Protein AF-A0A3N1XD68-F1 (afdb_monomer_lite)

Secondary structure (DSSP, 8-state):
-----------------EEEEEPPPSSTT----EEEE----STT--TTSEEEESSTT-PEEHHHHGGGS-----EEETTEEE-EEEEEEEEEEETTEEEEEEEEEEEPSS-SS-EEEEEEEESSSSS--EEEEEEEE-TT----SS-EEEEEEEEEEETT--PEEEEEEEEEEPGGG-EEEEEEEETTEEEEEEEEE-TTSEEEEEEEEEETTEEEEEEEEEEEES-GGG-EEEEEEEEEEES-EEEEEEEEE-

pLDDT: mean 83.76, std 18.54, range [28.84, 98.75]

Sequence (254 aa):
MKKTLMFAALLAAGFAQAQTVVSDTTDPSNNIVYVGASDVNAGPHTSGKPGVGVVAGEIINLGGILAYTNTNNPTSYGGYSFAKYQLNGYSHVEDGGTISTNFNWFKVPAITQEVYFGIATEGAGTSSAHAGFAVGDQTGFVVPSTATTYATAGLLALDGSATITTLQGDLTLAAGYGSLTGTLSGSGYALGISAASSSTGTFSGSSSLSGNGASGTGNSSGHFYSSGTTSAIAGVANGTSGTSYVAGFGGVAK

Structure (mmCIF, N/CA/C/O backbone):
data_AF-A0A3N1XD68-F1
#
_entry.id   AF-A0A3N1XD68-F1
#
loop_
_atom_site.group_PDB
_atom_site.id
_atom_site.type_symbol
_atom_site.label_atom_id
_atom_site.label_alt_id
_atom_site.label_comp_id
_atom_site.label_asym_id
_atom_site.label_entity_id
_atom_site.label_seq_id
_atom_site.pdbx_PDB_ins_code
_atom_site.Cartn_x
_atom_site.Cartn_y
_atom_site.Cartn_z
_atom_site.occupancy
_atom_site.B_iso_or_equiv
_atom_site.auth_seq_id
_atom_site.auth_comp_id
_atom_site.auth_asym_id
_atom_site.auth_atom_id
_atom_site.pdbx_PDB_model_num
ATOM 1 N N . MET A 1 1 ? -35.185 -15.153 36.475 1.00 37.66 1 MET A N 1
ATOM 2 C CA . MET A 1 1 ? -33.791 -15.650 36.540 1.00 37.66 1 MET A CA 1
ATOM 3 C C . MET A 1 1 ? -33.127 -15.346 35.204 1.00 37.66 1 MET A C 1
ATOM 5 O O . MET A 1 1 ? -33.669 -15.729 34.174 1.00 37.66 1 MET A O 1
ATOM 9 N N . LYS A 1 2 ? -32.053 -14.547 35.217 1.00 31.80 2 LYS A N 1
ATOM 10 C CA . LYS A 1 2 ? -31.346 -14.046 34.027 1.00 31.80 2 LYS A CA 1
ATOM 11 C C . LYS A 1 2 ? -30.637 -15.217 33.334 1.00 31.80 2 LYS A C 1
ATOM 13 O O . LYS A 1 2 ? -29.850 -15.899 33.981 1.00 31.80 2 LYS A O 1
ATOM 18 N N . LYS A 1 3 ? -30.937 -15.475 32.058 1.00 30.34 3 LYS A N 1
ATOM 19 C CA . LYS A 1 3 ? -30.226 -16.477 31.253 1.00 30.34 3 LYS A CA 1
ATOM 20 C C . LYS A 1 3 ? -29.021 -15.801 30.605 1.00 30.34 3 LYS A C 1
ATOM 22 O O . LYS A 1 3 ? -29.177 -14.995 29.695 1.00 30.34 3 LYS A O 1
ATOM 27 N N . THR A 1 4 ? -27.840 -16.099 31.129 1.00 33.22 4 THR A N 1
ATOM 28 C CA . THR A 1 4 ? -26.549 -15.729 30.549 1.00 33.22 4 THR A CA 1
ATOM 29 C C . THR A 1 4 ? -26.384 -16.471 29.222 1.00 33.22 4 THR A C 1
ATOM 31 O O . THR A 1 4 ? -26.324 -17.698 29.207 1.00 33.22 4 THR A O 1
ATOM 34 N N . LEU A 1 5 ? -26.350 -15.739 28.109 1.00 33.31 5 LEU A N 1
ATOM 35 C CA . LEU A 1 5 ? -25.962 -16.266 26.801 1.00 33.31 5 LEU A CA 1
ATOM 36 C C . LEU A 1 5 ? -24.430 -16.331 26.760 1.00 33.31 5 LEU A C 1
ATOM 38 O O . LEU A 1 5 ? -23.768 -15.298 26.698 1.00 33.31 5 LEU A O 1
ATOM 42 N N . MET A 1 6 ? -23.866 -17.537 26.839 1.00 33.28 6 MET A N 1
ATOM 43 C CA . MET A 1 6 ? -22.461 -17.773 26.502 1.00 33.28 6 MET A CA 1
ATOM 44 C C . MET A 1 6 ? -22.317 -17.716 24.979 1.00 33.28 6 MET A C 1
ATOM 46 O O . MET A 1 6 ? -22.845 -18.571 24.272 1.00 33.28 6 MET A O 1
ATOM 50 N N . PHE A 1 7 ? -21.613 -16.702 24.476 1.00 32.47 7 PHE A N 1
ATOM 51 C CA . PHE A 1 7 ? -21.115 -16.689 23.104 1.00 32.47 7 PHE A CA 1
ATOM 52 C C . PHE A 1 7 ? -19.977 -17.710 22.994 1.00 32.47 7 PHE A C 1
ATOM 54 O O . PHE A 1 7 ? -18.934 -17.556 23.627 1.00 32.47 7 PHE A O 1
ATOM 61 N N . ALA A 1 8 ? -20.185 -18.763 22.205 1.00 30.12 8 ALA A N 1
ATOM 62 C CA . ALA A 1 8 ? -19.120 -19.666 21.795 1.00 30.12 8 ALA A CA 1
ATOM 63 C C . ALA A 1 8 ? -18.293 -18.973 20.702 1.00 30.12 8 ALA A C 1
ATOM 65 O O . ALA A 1 8 ? -18.791 -18.721 19.605 1.00 30.12 8 ALA A O 1
ATOM 66 N N . ALA A 1 9 ? -17.040 -18.638 21.011 1.00 37.94 9 ALA A N 1
ATOM 67 C CA . ALA A 1 9 ? -16.070 -18.208 20.015 1.00 37.94 9 ALA A CA 1
ATOM 68 C C . ALA A 1 9 ? -15.684 -19.422 19.159 1.00 37.94 9 ALA A C 1
ATOM 70 O O . ALA A 1 9 ? -15.035 -20.353 19.637 1.00 37.94 9 ALA A O 1
ATOM 71 N N . LEU A 1 10 ? -16.112 -19.426 17.899 1.00 31.75 10 LEU A N 1
ATOM 72 C CA . LEU A 1 10 ? -15.671 -20.407 16.917 1.00 31.75 10 LEU A CA 1
ATOM 73 C C . LEU A 1 10 ? -14.256 -20.012 16.463 1.00 31.75 10 LEU A C 1
ATOM 75 O O . LEU A 1 10 ? -14.093 -19.174 15.580 1.00 31.75 10 LEU A O 1
ATOM 79 N N . LEU A 1 11 ? -13.228 -20.579 17.104 1.00 35.41 11 LEU A N 1
ATOM 80 C CA . LEU A 1 11 ? -11.853 -20.520 16.606 1.00 35.41 11 LEU A CA 1
ATOM 81 C C . LEU A 1 11 ? -11.771 -21.361 15.325 1.00 35.41 11 LEU A C 1
ATOM 83 O O . LEU A 1 11 ? -11.617 -22.581 15.373 1.00 35.41 11 LEU A O 1
ATOM 87 N N . ALA A 1 12 ? -11.868 -20.709 14.170 1.00 32.47 12 ALA A N 1
ATOM 88 C CA . ALA A 1 12 ? -11.409 -21.290 12.920 1.00 32.47 12 ALA A CA 1
ATOM 89 C C . ALA A 1 12 ? -9.875 -21.204 12.896 1.00 32.47 12 ALA A C 1
ATOM 91 O O . ALA A 1 12 ? -9.302 -20.171 12.558 1.00 32.47 12 ALA A O 1
ATOM 92 N N . ALA A 1 13 ? -9.202 -22.286 13.291 1.00 33.69 13 ALA A N 1
ATOM 93 C CA . ALA A 1 13 ? -7.782 -22.478 13.016 1.00 33.69 13 ALA A CA 1
ATOM 94 C C . ALA A 1 13 ? -7.615 -22.789 11.518 1.00 33.69 13 ALA A C 1
ATOM 96 O O . ALA A 1 13 ? -7.547 -23.946 11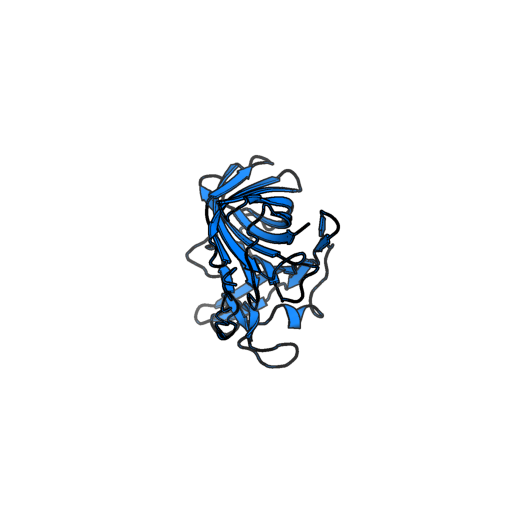.110 1.00 33.69 13 ALA A O 1
ATOM 97 N N . GLY A 1 14 ? -7.642 -21.745 10.689 1.00 30.62 14 GLY A N 1
ATOM 98 C CA . GLY A 1 14 ? -7.215 -21.813 9.295 1.00 30.62 14 GLY A CA 1
ATOM 99 C C . GLY A 1 14 ? -5.697 -21.675 9.217 1.00 30.62 14 GLY A C 1
ATOM 100 O O . GLY A 1 14 ? -5.106 -20.889 9.955 1.00 30.62 14 GLY A O 1
ATOM 101 N N . PHE A 1 15 ? -5.055 -22.448 8.346 1.00 28.84 15 PHE A N 1
ATOM 102 C CA . PHE A 1 15 ? -3.638 -22.273 8.037 1.00 28.84 15 PHE A CA 1
ATOM 103 C C . PHE A 1 15 ? -3.400 -20.848 7.513 1.00 28.84 15 PHE A C 1
ATOM 105 O O . PHE A 1 15 ? -4.099 -20.398 6.605 1.00 28.84 15 PHE A O 1
ATOM 112 N N . ALA A 1 16 ? -2.437 -20.141 8.107 1.00 37.19 16 ALA A N 1
ATOM 113 C CA . ALA A 1 16 ? -2.050 -18.792 7.717 1.00 37.19 16 ALA A CA 1
ATOM 114 C C . ALA A 1 16 ? -1.510 -18.802 6.280 1.00 37.19 16 ALA A C 1
ATOM 116 O O . ALA A 1 16 ? -0.444 -19.354 6.017 1.00 37.19 16 ALA A O 1
ATOM 117 N N . GLN A 1 17 ? -2.251 -18.211 5.346 1.00 38.12 17 GLN A N 1
ATOM 118 C CA . GLN A 1 17 ? -1.740 -17.887 4.018 1.00 38.12 17 GLN A CA 1
ATOM 119 C C . GLN A 1 17 ? -1.490 -16.383 3.964 1.00 38.12 17 GLN A C 1
ATOM 121 O O . GLN A 1 17 ? -2.336 -15.603 4.406 1.00 38.12 17 GLN A O 1
ATOM 126 N N . ALA A 1 18 ? -0.325 -15.979 3.448 1.00 40.44 18 ALA A N 1
ATOM 127 C CA . ALA A 1 18 ? -0.066 -14.582 3.131 1.00 40.44 18 ALA A CA 1
ATOM 128 C C . ALA A 1 18 ? -1.143 -14.125 2.146 1.00 40.44 18 ALA A C 1
ATOM 130 O O . ALA A 1 18 ? -1.290 -14.700 1.069 1.00 40.44 18 ALA A O 1
ATOM 131 N N . GLN A 1 19 ? -1.926 -13.132 2.544 1.00 51.97 19 GLN A N 1
ATOM 132 C CA . GLN A 1 19 ? -2.970 -12.594 1.689 1.00 51.97 19 GLN A CA 1
ATOM 133 C C . GLN A 1 19 ? -2.358 -11.517 0.811 1.00 51.97 19 GLN A C 1
ATOM 135 O O . GLN A 1 19 ? -1.563 -10.687 1.264 1.00 51.97 19 GLN A O 1
ATOM 140 N N . THR A 1 20 ? -2.699 -11.584 -0.467 1.00 53.69 20 THR A N 1
ATOM 141 C CA . THR A 1 20 ? -2.028 -10.844 -1.526 1.00 53.69 20 THR A CA 1
ATOM 142 C C . THR A 1 20 ? -3.012 -9.917 -2.189 1.00 53.69 20 THR A C 1
ATOM 144 O O . THR A 1 20 ? -4.104 -10.333 -2.576 1.00 53.69 20 THR A O 1
ATOM 147 N N . VAL A 1 21 ? -2.599 -8.673 -2.376 1.00 56.22 21 VAL A N 1
ATOM 148 C CA . VAL A 1 21 ? -3.262 -7.767 -3.301 1.00 56.22 21 VAL A CA 1
ATOM 149 C C . VAL A 1 21 ? -2.197 -7.211 -4.215 1.00 56.22 21 VAL A C 1
ATOM 151 O O . VAL A 1 21 ? -1.272 -6.535 -3.772 1.00 56.22 21 VAL A O 1
ATOM 154 N N . VAL A 1 22 ? -2.327 -7.522 -5.494 1.00 58.34 22 VAL A N 1
ATOM 155 C CA . VAL A 1 22 ? -1.506 -6.951 -6.557 1.00 58.34 22 VAL A CA 1
ATOM 156 C C . VAL A 1 22 ? -2.438 -6.062 -7.359 1.00 58.34 22 VAL A C 1
ATOM 158 O O . VAL A 1 22 ? -3.559 -6.473 -7.664 1.00 58.34 22 VAL A O 1
ATOM 161 N N . SER A 1 23 ? -2.034 -4.826 -7.643 1.00 53.72 23 SER A N 1
ATOM 162 C CA . SER A 1 23 ? -2.745 -4.071 -8.670 1.00 53.72 23 SER A CA 1
ATOM 163 C C . SER A 1 23 ? -2.453 -4.723 -10.012 1.00 53.72 23 SER A C 1
ATOM 165 O O . SER A 1 23 ? -1.322 -5.153 -10.229 1.00 53.72 23 SER A O 1
ATOM 167 N N . ASP A 1 24 ? -3.414 -4.705 -10.933 1.00 45.81 24 ASP A N 1
ATOM 168 C CA . ASP A 1 24 ? -3.087 -4.928 -12.342 1.00 45.81 24 ASP A CA 1
ATOM 169 C C . ASP A 1 24 ? -1.923 -4.008 -12.746 1.00 45.81 24 ASP A C 1
ATOM 171 O O . ASP A 1 24 ? -1.835 -2.858 -12.295 1.00 45.81 24 ASP A O 1
ATOM 175 N N . THR A 1 25 ? -0.999 -4.544 -13.532 1.00 45.03 25 THR A N 1
ATOM 176 C CA . THR A 1 25 ? 0.143 -3.812 -14.082 1.00 45.03 25 THR A CA 1
ATOM 177 C C . THR A 1 25 ? -0.361 -2.694 -15.000 1.00 45.03 25 THR A C 1
ATOM 179 O O . THR A 1 25 ? -1.419 -2.818 -15.620 1.00 45.03 25 THR A O 1
ATOM 182 N N . THR A 1 26 ? 0.380 -1.585 -15.128 1.00 45.75 26 THR A N 1
ATOM 183 C CA . THR A 1 26 ? 0.045 -0.561 -16.145 1.00 45.75 26 THR A CA 1
ATOM 184 C C . THR A 1 26 ? 0.179 -1.093 -17.579 1.00 45.75 26 THR A C 1
ATOM 186 O O . THR A 1 26 ? -0.381 -0.504 -18.501 1.00 45.75 26 THR A O 1
ATOM 189 N N . ASP A 1 27 ? 0.858 -2.233 -17.751 1.00 45.50 27 ASP A N 1
ATOM 190 C CA . ASP A 1 27 ? 0.905 -3.038 -18.970 1.00 45.50 27 ASP A CA 1
ATOM 191 C C . ASP A 1 27 ? 0.432 -4.482 -18.679 1.00 45.50 27 ASP A C 1
ATOM 193 O O . ASP A 1 27 ? 1.198 -5.274 -18.118 1.00 45.50 27 ASP A O 1
ATOM 197 N N . PRO A 1 28 ? -0.800 -4.871 -19.062 1.00 45.97 28 PRO A N 1
ATOM 198 C CA . PRO A 1 28 ? -1.362 -6.194 -18.771 1.00 45.97 28 PRO A CA 1
ATOM 199 C C . PRO A 1 28 ? -0.655 -7.340 -19.512 1.00 45.97 28 PRO A C 1
ATOM 201 O O . PRO A 1 28 ? -0.970 -8.506 -19.276 1.00 45.97 28 PRO A O 1
ATOM 204 N N . SER A 1 29 ? 0.277 -7.036 -20.424 1.00 44.88 29 SER A N 1
ATOM 205 C CA . SER A 1 29 ? 1.070 -8.038 -21.138 1.00 44.88 29 SER A CA 1
ATOM 206 C C . SER A 1 29 ? 2.332 -8.480 -20.389 1.00 44.88 29 SER A C 1
ATOM 208 O O . SER A 1 29 ? 2.947 -9.466 -20.795 1.00 44.88 29 SER A O 1
ATOM 210 N N . ASN A 1 30 ? 2.695 -7.809 -19.288 1.00 59.47 30 ASN A N 1
ATOM 211 C CA . ASN A 1 30 ? 3.943 -8.067 -18.576 1.00 59.47 30 ASN A CA 1
ATOM 212 C C . ASN A 1 30 ? 3.731 -8.088 -17.054 1.00 59.47 30 ASN A C 1
ATOM 214 O O . ASN A 1 30 ? 3.573 -7.043 -16.420 1.00 59.47 30 ASN A O 1
ATOM 218 N N . ASN A 1 31 ? 3.726 -9.280 -16.447 1.00 74.12 31 ASN A N 1
ATOM 219 C CA . ASN A 1 31 ? 3.628 -9.400 -14.995 1.00 74.12 31 ASN A CA 1
ATOM 220 C C . ASN A 1 31 ? 5.000 -9.183 -14.345 1.00 74.12 31 ASN A C 1
ATOM 222 O O . ASN A 1 31 ? 5.788 -10.113 -14.207 1.00 74.12 31 ASN A O 1
ATOM 226 N N . ILE A 1 32 ? 5.278 -7.949 -13.931 1.00 81.69 32 ILE A N 1
ATOM 227 C CA . ILE A 1 32 ? 6.579 -7.561 -13.359 1.00 81.69 32 ILE A CA 1
ATOM 228 C C . ILE A 1 32 ? 6.700 -7.847 -11.855 1.00 81.69 32 ILE A C 1
ATOM 230 O O . ILE A 1 32 ? 7.730 -7.559 -11.247 1.00 81.69 32 ILE A O 1
ATOM 234 N N . VAL A 1 33 ? 5.646 -8.362 -11.216 1.00 86.44 33 VAL A N 1
ATOM 235 C CA . VAL A 1 33 ? 5.683 -8.706 -9.794 1.00 86.44 33 VAL A CA 1
ATOM 236 C C . VAL A 1 33 ? 4.760 -9.867 -9.453 1.00 86.44 33 VAL A C 1
ATOM 238 O O . VAL A 1 33 ? 3.576 -9.892 -9.770 1.00 86.44 33 VAL A O 1
ATOM 241 N N . TYR A 1 34 ? 5.304 -10.806 -8.697 1.00 87.00 34 TYR A N 1
ATOM 242 C CA . TYR A 1 34 ? 4.564 -11.834 -7.987 1.00 87.00 34 TYR A CA 1
ATOM 243 C C . TYR A 1 34 ? 4.598 -11.501 -6.506 1.00 87.00 34 TYR A C 1
ATOM 245 O O . TYR A 1 34 ? 5.618 -11.067 -5.978 1.00 87.00 34 TYR A O 1
ATOM 253 N N . VAL A 1 35 ? 3.471 -11.674 -5.831 1.00 87.69 35 VAL A N 1
ATOM 254 C CA . VAL A 1 35 ? 3.293 -11.294 -4.430 1.00 87.69 35 VAL A CA 1
ATOM 255 C C . VAL A 1 35 ? 2.648 -12.467 -3.726 1.00 87.69 35 VAL A C 1
ATOM 257 O O . VAL A 1 35 ? 1.726 -13.068 -4.272 1.00 87.69 35 VAL A O 1
ATOM 260 N N . GLY A 1 36 ? 3.133 -12.820 -2.540 1.00 87.12 36 GLY A N 1
ATOM 261 C CA . GLY A 1 36 ? 2.712 -14.068 -1.916 1.00 87.12 36 GLY A CA 1
ATOM 262 C C . GLY A 1 36 ? 3.468 -14.430 -0.662 1.00 87.12 36 GLY A C 1
ATOM 263 O O . GLY A 1 36 ? 4.233 -13.641 -0.107 1.00 87.12 36 GLY A O 1
ATOM 264 N N . ALA A 1 37 ? 3.222 -15.654 -0.213 1.00 86.81 37 ALA A N 1
ATOM 265 C CA . ALA A 1 37 ? 4.084 -16.306 0.750 1.00 86.81 37 ALA A CA 1
ATOM 266 C C . ALA A 1 37 ? 5.403 -16.676 0.063 1.00 86.81 37 ALA A C 1
ATOM 268 O O . ALA A 1 37 ? 5.410 -17.105 -1.083 1.00 86.81 37 ALA A O 1
ATOM 269 N N . SER A 1 38 ? 6.512 -16.508 0.773 1.00 87.94 38 SER A N 1
ATOM 270 C CA . SER A 1 38 ? 7.831 -16.913 0.307 1.00 87.94 38 SER A CA 1
ATOM 271 C C . SER A 1 38 ? 7.911 -18.428 0.179 1.00 87.94 38 SER A C 1
ATOM 273 O O . SER A 1 38 ? 7.589 -19.155 1.124 1.00 87.94 38 SER A O 1
ATOM 275 N N . ASP A 1 39 ? 8.428 -18.892 -0.950 1.00 84.12 39 ASP A N 1
ATOM 276 C CA . ASP A 1 39 ? 8.715 -20.307 -1.203 1.00 84.12 39 ASP A CA 1
ATOM 277 C C . ASP A 1 39 ? 10.162 -20.659 -0.817 1.00 84.12 39 ASP A C 1
ATOM 279 O O . ASP A 1 39 ? 10.524 -21.822 -0.638 1.00 84.12 39 ASP A O 1
ATOM 283 N N . VAL A 1 40 ? 10.997 -19.638 -0.600 1.00 83.56 40 VAL A N 1
ATOM 284 C CA . VAL A 1 40 ? 12.404 -19.795 -0.227 1.00 83.56 40 VAL A CA 1
ATOM 285 C C . VAL A 1 40 ? 12.547 -19.994 1.284 1.00 83.56 40 VAL A C 1
ATOM 287 O O . VAL A 1 40 ? 12.138 -19.145 2.079 1.00 83.56 40 VAL A O 1
ATOM 290 N N . ASN A 1 41 ? 13.183 -21.099 1.685 1.00 86.44 41 ASN A N 1
ATOM 291 C CA . ASN A 1 41 ? 13.545 -21.405 3.075 1.00 86.44 41 ASN A CA 1
ATOM 292 C C . ASN A 1 41 ? 15.067 -21.560 3.244 1.00 86.44 41 ASN A C 1
ATOM 294 O O . ASN A 1 41 ? 15.558 -22.610 3.661 1.00 86.44 41 ASN A O 1
ATOM 298 N N . ALA A 1 42 ? 15.823 -20.541 2.838 1.00 83.00 42 ALA A N 1
ATOM 299 C CA . ALA A 1 42 ? 17.281 -20.565 2.845 1.00 83.00 42 ALA A CA 1
ATOM 300 C C . ALA A 1 42 ? 17.878 -19.170 3.070 1.00 83.00 42 ALA A C 1
ATOM 302 O O . ALA A 1 42 ? 17.300 -18.156 2.678 1.00 83.00 42 ALA A O 1
ATOM 303 N N . GLY A 1 43 ? 19.076 -19.126 3.661 1.00 85.62 43 GLY A N 1
ATOM 304 C CA . GLY A 1 43 ? 19.790 -17.877 3.924 1.00 85.62 43 GLY A CA 1
ATOM 305 C C . GLY A 1 43 ? 18.978 -16.942 4.830 1.00 85.62 43 GLY A C 1
ATOM 306 O O . GLY A 1 43 ? 18.510 -17.391 5.877 1.00 85.62 43 GLY A O 1
ATOM 307 N N . PRO A 1 44 ? 18.796 -15.660 4.464 1.00 87.69 44 PRO A N 1
ATOM 308 C CA . PRO A 1 44 ? 17.982 -14.740 5.251 1.00 87.69 44 PRO A CA 1
ATOM 309 C C . PRO A 1 44 ? 16.470 -14.978 5.086 1.00 87.69 44 PRO A C 1
ATOM 311 O O . PRO A 1 44 ? 15.674 -14.284 5.721 1.00 87.69 44 PRO A O 1
ATOM 314 N N . HIS A 1 45 ? 16.061 -15.921 4.229 1.00 87.88 45 HIS A N 1
ATOM 315 C CA . HIS A 1 45 ? 14.663 -16.133 3.890 1.00 87.88 45 HIS A CA 1
ATOM 316 C C . HIS A 1 45 ? 13.972 -17.177 4.756 1.00 87.88 45 HIS A C 1
ATOM 318 O O . HIS A 1 45 ? 14.579 -18.122 5.255 1.00 87.88 45 HIS A O 1
ATOM 324 N N . THR A 1 46 ? 12.664 -17.006 4.919 1.00 89.56 46 THR A N 1
ATOM 325 C CA . THR A 1 46 ? 11.808 -17.933 5.661 1.00 89.56 46 THR A CA 1
ATOM 326 C C . THR A 1 46 ? 10.548 -18.199 4.857 1.00 89.56 46 THR A C 1
ATOM 328 O O . THR A 1 46 ? 9.821 -17.261 4.517 1.00 89.56 46 THR A O 1
ATOM 331 N N . SER A 1 47 ? 10.277 -19.474 4.578 1.00 89.12 47 SER A N 1
ATOM 332 C CA . SER A 1 47 ? 9.086 -19.863 3.824 1.00 89.12 47 SER A CA 1
ATOM 333 C C . SER A 1 47 ? 7.802 -19.548 4.600 1.00 89.12 47 SER A C 1
ATOM 335 O O . SER A 1 47 ? 7.786 -19.532 5.833 1.00 89.12 47 SER A O 1
ATOM 337 N N . GLY A 1 48 ? 6.727 -19.234 3.876 1.00 86.38 48 GLY A N 1
ATOM 338 C CA . GLY A 1 48 ? 5.433 -18.855 4.447 1.00 86.38 48 GLY A CA 1
ATOM 339 C C . GLY A 1 48 ? 5.318 -17.374 4.825 1.00 86.38 48 GLY A C 1
ATOM 340 O O . GLY A 1 48 ? 4.225 -16.906 5.135 1.00 86.38 48 GLY A O 1
ATOM 341 N N . LYS A 1 49 ? 6.420 -16.613 4.794 1.00 90.31 49 LYS A N 1
ATOM 342 C CA . LYS A 1 49 ? 6.420 -15.184 5.136 1.00 90.31 49 LYS A CA 1
ATOM 343 C C . LYS A 1 49 ? 6.041 -14.292 3.946 1.00 90.31 49 LYS A C 1
ATOM 345 O O . LYS A 1 49 ? 6.363 -14.653 2.820 1.00 90.31 49 LYS A O 1
ATOM 350 N N . PRO A 1 50 ? 5.422 -13.119 4.173 1.00 91.25 50 PRO A N 1
ATOM 351 C CA . PRO A 1 50 ? 5.085 -12.162 3.116 1.00 91.25 50 PRO A CA 1
ATOM 352 C C . PRO A 1 50 ? 6.287 -11.779 2.243 1.00 91.25 50 PRO A C 1
ATOM 354 O O . PRO A 1 50 ? 7.345 -11.402 2.762 1.00 91.25 50 PRO A O 1
ATOM 357 N N . GLY A 1 51 ? 6.118 -11.847 0.926 1.00 91.81 51 GLY A N 1
ATOM 358 C CA . GLY A 1 51 ? 7.202 -11.698 -0.034 1.00 91.81 51 GLY A CA 1
ATOM 359 C C . GLY A 1 51 ? 6.788 -11.184 -1.408 1.00 91.81 51 GLY A C 1
ATOM 360 O O . GLY A 1 51 ? 5.601 -11.022 -1.702 1.00 91.81 51 GLY A O 1
ATOM 361 N N . VAL A 1 52 ? 7.809 -10.937 -2.230 1.00 90.50 52 VAL A N 1
ATOM 362 C CA . VAL A 1 52 ? 7.697 -10.551 -3.644 1.00 90.50 52 VAL A CA 1
ATOM 363 C C . VAL A 1 52 ? 8.661 -11.370 -4.506 1.00 90.50 52 VAL A C 1
ATOM 365 O O . VAL A 1 52 ? 9.654 -11.885 -4.001 1.00 90.50 52 VAL A O 1
ATOM 368 N N . GLY A 1 53 ? 8.389 -11.472 -5.800 1.00 88.19 53 GLY A N 1
ATOM 369 C CA . GLY A 1 53 ? 9.255 -12.100 -6.795 1.00 88.19 53 GLY A CA 1
ATOM 370 C C . GLY A 1 53 ? 8.979 -11.542 -8.190 1.00 88.19 53 GLY A C 1
ATOM 371 O O . GLY A 1 53 ? 8.078 -10.724 -8.361 1.00 88.19 53 GLY A O 1
ATOM 372 N N . VAL A 1 54 ? 9.749 -11.982 -9.184 1.00 84.50 54 VAL A N 1
ATOM 373 C CA . VAL A 1 54 ? 9.513 -11.674 -10.615 1.00 84.50 54 VAL A CA 1
ATOM 374 C C . VAL A 1 54 ? 9.103 -12.909 -11.415 1.00 84.50 54 VAL A C 1
ATOM 376 O O . VAL A 1 54 ? 8.804 -12.786 -12.592 1.00 84.50 54 VAL A O 1
ATOM 379 N N . VAL A 1 55 ? 9.027 -14.070 -10.755 1.00 80.12 55 VAL A N 1
ATOM 380 C CA . VAL A 1 55 ? 8.539 -15.342 -11.299 1.00 80.12 55 VAL A CA 1
ATOM 381 C C . VAL A 1 55 ? 7.628 -16.003 -10.263 1.00 80.12 55 VAL A C 1
ATOM 383 O O . VAL A 1 55 ? 7.864 -15.901 -9.052 1.00 80.12 55 VAL A O 1
ATOM 386 N N . ALA A 1 56 ? 6.576 -16.685 -10.718 1.00 76.44 56 ALA A N 1
ATOM 387 C CA . ALA A 1 56 ? 5.721 -17.481 -9.842 1.00 76.44 56 ALA A CA 1
ATOM 388 C C . ALA A 1 56 ? 6.519 -18.626 -9.191 1.00 76.44 56 ALA A C 1
ATOM 390 O O . ALA A 1 56 ? 7.243 -19.345 -9.871 1.00 76.44 56 ALA A O 1
ATOM 391 N N . GLY A 1 57 ? 6.356 -18.832 -7.881 1.00 75.19 57 GLY A N 1
ATOM 392 C CA . GLY A 1 57 ? 7.062 -19.890 -7.144 1.00 75.19 57 GLY A CA 1
ATOM 393 C C . GLY A 1 57 ? 8.489 -19.531 -6.707 1.00 75.19 57 GLY A C 1
ATOM 394 O O . GLY A 1 57 ? 9.138 -20.325 -6.030 1.00 75.19 57 GLY A O 1
ATOM 395 N N . GLU A 1 58 ? 8.974 -18.335 -7.055 1.00 83.12 58 GLU A N 1
ATOM 396 C CA . GLU A 1 58 ? 10.267 -17.799 -6.614 1.00 83.12 58 GLU A CA 1
ATOM 397 C C . GLU A 1 58 ? 10.085 -16.498 -5.826 1.00 83.12 58 GLU A C 1
ATOM 399 O O . GLU A 1 58 ? 10.686 -15.456 -6.091 1.00 83.12 58 GLU A O 1
ATOM 404 N N . ILE A 1 59 ? 9.196 -16.554 -4.839 1.00 87.62 59 ILE A N 1
ATOM 405 C CA . ILE A 1 59 ? 8.888 -15.413 -3.984 1.00 87.62 59 ILE A CA 1
ATOM 406 C C . ILE A 1 59 ? 9.882 -15.377 -2.820 1.00 87.62 59 ILE A C 1
ATOM 408 O O . ILE A 1 59 ? 9.998 -16.339 -2.058 1.00 87.62 59 ILE A O 1
ATOM 412 N N . ILE A 1 60 ? 10.566 -14.243 -2.653 1.00 88.88 60 ILE A N 1
ATOM 413 C CA . ILE A 1 60 ? 11.456 -13.962 -1.523 1.00 88.88 60 ILE A CA 1
ATOM 414 C C . ILE A 1 60 ? 10.724 -13.153 -0.449 1.00 88.88 60 ILE A C 1
ATOM 416 O O . ILE A 1 60 ? 10.064 -12.155 -0.743 1.00 88.88 60 ILE A O 1
ATOM 420 N N . ASN A 1 61 ? 10.842 -13.536 0.827 1.00 91.62 61 ASN A N 1
ATOM 421 C CA . ASN A 1 61 ? 10.215 -12.759 1.900 1.00 91.62 61 ASN A CA 1
ATOM 422 C C . ASN A 1 61 ? 10.896 -11.394 2.098 1.00 91.62 61 ASN A C 1
ATOM 424 O O . ASN A 1 61 ? 12.116 -11.291 2.251 1.00 91.62 61 ASN A O 1
ATOM 428 N N . LEU A 1 62 ? 10.078 -10.345 2.203 1.00 91.88 62 LEU A N 1
ATOM 429 C CA . LEU A 1 62 ? 10.540 -8.963 2.362 1.00 91.88 62 LEU A CA 1
ATOM 430 C C . LEU A 1 62 ? 11.249 -8.740 3.706 1.00 91.88 62 LEU A C 1
ATOM 432 O O . LEU A 1 62 ? 12.204 -7.972 3.783 1.00 91.88 62 LEU A O 1
ATOM 436 N N . GLY A 1 63 ? 10.809 -9.432 4.763 1.00 89.94 63 GLY A N 1
ATOM 437 C CA . GLY A 1 63 ? 11.410 -9.356 6.099 1.00 89.94 63 GLY A CA 1
ATOM 438 C C . GLY A 1 63 ? 12.859 -9.850 6.158 1.00 89.94 63 GLY A C 1
ATOM 439 O O . GLY A 1 63 ? 13.673 -9.277 6.880 1.00 89.94 63 GLY A O 1
ATOM 440 N N . GLY A 1 64 ? 13.200 -10.865 5.360 1.00 87.38 64 GLY A N 1
ATOM 441 C CA . GLY A 1 64 ? 14.548 -11.432 5.298 1.00 87.38 64 GLY A CA 1
ATOM 442 C C . GLY A 1 64 ? 15.552 -10.502 4.623 1.00 87.38 64 GLY A C 1
ATOM 443 O O . GLY A 1 64 ? 16.716 -10.436 5.011 1.00 87.38 64 GLY A O 1
ATOM 444 N N . ILE A 1 65 ? 15.098 -9.717 3.647 1.00 86.19 65 ILE A N 1
ATOM 445 C CA . ILE A 1 65 ? 15.984 -8.858 2.855 1.00 86.19 65 ILE A CA 1
ATOM 446 C C . ILE A 1 65 ? 16.188 -7.460 3.434 1.00 86.19 65 ILE A C 1
ATOM 448 O O . ILE A 1 65 ? 17.002 -6.713 2.901 1.00 86.19 65 ILE A O 1
ATOM 452 N N . LEU A 1 66 ? 15.514 -7.092 4.531 1.00 84.50 66 LEU A N 1
ATOM 453 C CA . LEU A 1 66 ? 15.573 -5.727 5.074 1.00 84.50 66 LEU A CA 1
ATOM 454 C C . LEU A 1 66 ? 17.012 -5.254 5.344 1.00 84.50 66 LEU A C 1
ATOM 456 O O . LEU A 1 66 ? 17.344 -4.112 5.035 1.00 84.50 66 LEU A O 1
ATOM 460 N N . ALA A 1 67 ? 17.881 -6.135 5.852 1.00 77.19 67 ALA A N 1
ATOM 461 C CA . ALA A 1 67 ? 19.284 -5.821 6.146 1.00 77.19 67 ALA A CA 1
ATOM 462 C C . ALA A 1 67 ? 20.142 -5.533 4.897 1.00 77.19 67 ALA A C 1
ATOM 464 O O . ALA A 1 67 ? 21.224 -4.965 5.014 1.00 77.19 67 ALA A O 1
ATOM 465 N N . TYR A 1 68 ? 19.663 -5.918 3.714 1.00 72.00 68 TYR A N 1
ATOM 466 C CA . TYR A 1 68 ? 20.363 -5.792 2.433 1.00 72.00 68 TYR A CA 1
ATOM 467 C C . TYR A 1 68 ? 19.754 -4.709 1.540 1.00 72.00 68 TYR A C 1
ATOM 469 O O . TYR A 1 68 ? 20.082 -4.608 0.360 1.00 72.00 68 TYR A O 1
ATOM 477 N N . THR A 1 69 ? 18.848 -3.905 2.096 1.00 72.12 69 THR A N 1
ATOM 478 C CA . THR A 1 69 ? 18.132 -2.859 1.368 1.00 72.12 69 THR A CA 1
ATOM 479 C C . THR A 1 69 ? 18.569 -1.487 1.848 1.00 72.12 69 THR A C 1
ATOM 481 O O . THR A 1 69 ? 18.846 -1.276 3.030 1.00 72.12 69 THR A O 1
ATOM 484 N N . ASN A 1 70 ? 18.613 -0.524 0.931 1.00 65.75 70 ASN A N 1
ATOM 485 C CA . ASN A 1 70 ? 18.909 0.856 1.295 1.00 65.75 70 ASN A CA 1
ATOM 486 C C . ASN A 1 70 ? 17.692 1.431 2.031 1.00 65.75 70 ASN A C 1
ATOM 488 O O . ASN A 1 70 ? 16.622 1.591 1.439 1.00 65.75 70 ASN A O 1
ATOM 492 N N . THR A 1 71 ? 17.836 1.720 3.327 1.00 60.88 71 THR A N 1
ATOM 493 C CA . THR A 1 71 ? 16.777 2.381 4.100 1.00 60.88 71 THR A CA 1
ATOM 494 C C . THR A 1 71 ? 16.776 3.862 3.733 1.00 60.88 71 THR A C 1
ATOM 496 O O . THR A 1 71 ? 17.560 4.646 4.262 1.00 60.88 71 THR A O 1
ATOM 499 N N . ASN A 1 72 ? 15.928 4.246 2.784 1.00 62.69 72 ASN A N 1
ATOM 500 C CA . ASN A 1 72 ? 15.914 5.597 2.234 1.00 62.69 72 ASN A CA 1
ATOM 501 C C . ASN A 1 72 ? 14.730 6.382 2.799 1.00 62.69 72 ASN A C 1
ATOM 503 O O . ASN A 1 72 ? 13.610 6.196 2.341 1.00 62.69 72 ASN A O 1
ATOM 507 N N . ASN A 1 73 ? 14.989 7.302 3.734 1.00 74.38 73 ASN A N 1
ATOM 508 C CA . ASN A 1 73 ? 14.042 8.329 4.191 1.00 74.38 73 ASN A CA 1
ATOM 509 C C . ASN A 1 73 ? 12.691 7.770 4.695 1.00 74.38 73 ASN A C 1
ATOM 511 O O . ASN A 1 73 ? 11.722 7.717 3.928 1.00 74.38 73 ASN A O 1
ATOM 515 N N . PRO A 1 74 ? 12.588 7.369 5.981 1.00 84.12 74 PRO A N 1
ATOM 516 C CA . PRO A 1 74 ? 11.309 6.959 6.548 1.00 84.12 74 PRO A CA 1
ATOM 517 C C . PRO A 1 74 ? 10.272 8.074 6.393 1.00 84.12 74 PRO A C 1
ATOM 519 O O . PRO A 1 74 ? 10.594 9.262 6.416 1.00 84.12 74 PRO A O 1
ATOM 522 N N . THR A 1 75 ? 9.016 7.679 6.233 1.00 89.62 75 THR A N 1
ATOM 523 C CA . THR A 1 75 ? 7.894 8.617 6.142 1.00 89.62 75 THR A CA 1
ATOM 524 C C . THR A 1 75 ? 7.155 8.616 7.464 1.00 89.62 75 THR A C 1
ATOM 526 O O . THR A 1 75 ? 6.750 7.558 7.932 1.00 89.62 75 THR A O 1
ATOM 529 N N . SER A 1 76 ? 6.985 9.788 8.071 1.00 93.38 76 SER A N 1
ATOM 530 C CA . SER A 1 76 ? 6.313 9.919 9.363 1.00 93.38 76 SER A CA 1
ATOM 531 C C . SER A 1 76 ? 4.961 10.595 9.199 1.00 93.38 76 SER A C 1
ATOM 533 O O . SER A 1 76 ? 4.883 11.710 8.686 1.00 93.38 76 SER A O 1
ATOM 535 N N . TYR A 1 77 ? 3.901 9.952 9.682 1.00 96.44 77 TYR A N 1
ATOM 536 C CA . TYR A 1 77 ? 2.551 10.504 9.656 1.00 96.44 77 TYR A CA 1
ATOM 537 C C . TYR A 1 77 ? 1.719 9.984 10.830 1.00 96.44 77 TYR A C 1
ATOM 539 O O . TYR A 1 77 ? 1.826 8.822 11.214 1.00 96.44 77 TYR A O 1
ATOM 547 N N . GLY A 1 78 ? 0.907 10.855 11.436 1.00 93.31 78 GLY A N 1
ATOM 548 C CA . GLY A 1 78 ? 0.012 10.476 12.536 1.00 93.31 78 GLY A CA 1
ATOM 549 C C . GLY A 1 78 ? 0.705 9.895 13.777 1.00 93.31 78 GLY A C 1
ATOM 550 O O . GLY A 1 78 ? 0.073 9.148 14.508 1.00 93.31 78 GLY A O 1
ATOM 551 N N . GLY A 1 79 ? 1.988 10.201 14.007 1.00 93.94 79 GLY A N 1
ATOM 552 C CA . GLY A 1 79 ? 2.779 9.633 15.112 1.00 93.94 79 GLY A CA 1
ATOM 553 C C . GLY A 1 79 ? 3.463 8.297 14.795 1.00 93.94 79 GLY A C 1
ATOM 554 O O . GLY A 1 79 ? 4.193 7.777 15.635 1.00 93.94 79 GLY A O 1
ATOM 555 N N . TYR A 1 80 ? 3.290 7.773 13.580 1.00 95.38 80 TYR A N 1
ATOM 556 C CA . TYR A 1 80 ? 3.890 6.521 13.125 1.00 95.38 80 TYR A CA 1
ATOM 557 C C . TYR A 1 80 ? 4.999 6.778 12.107 1.00 95.38 80 TYR A C 1
ATOM 559 O O . TYR A 1 80 ? 4.901 7.697 11.295 1.00 95.38 80 TYR A O 1
ATOM 567 N N . SER A 1 81 ? 6.046 5.950 12.144 1.00 94.31 81 SER A N 1
ATOM 568 C CA . SER A 1 81 ? 7.171 5.992 11.205 1.00 94.31 81 SER A CA 1
ATOM 569 C C . SER A 1 81 ? 7.143 4.761 10.304 1.00 94.31 81 SER A C 1
ATOM 571 O O . SER A 1 81 ? 7.290 3.632 10.772 1.00 94.31 81 SER A O 1
ATOM 573 N N . PHE A 1 82 ? 6.944 4.986 9.011 1.00 93.44 82 PHE A N 1
ATOM 574 C CA . PHE A 1 82 ? 6.933 3.969 7.971 1.00 93.44 82 PHE A CA 1
ATOM 575 C C . PHE A 1 82 ? 8.348 3.835 7.406 1.00 93.44 82 PHE A C 1
ATOM 577 O O . PHE A 1 82 ? 8.851 4.735 6.725 1.00 93.44 82 PHE A O 1
ATOM 584 N N . ALA A 1 83 ? 9.006 2.713 7.696 1.00 90.44 83 ALA A N 1
ATOM 585 C CA . ALA A 1 83 ? 10.340 2.424 7.181 1.00 90.44 83 ALA A CA 1
ATOM 586 C C . ALA A 1 83 ? 10.265 2.078 5.689 1.00 90.44 83 ALA A C 1
ATOM 588 O O . ALA A 1 83 ? 9.566 1.130 5.321 1.00 90.44 83 ALA A O 1
ATOM 589 N N . LYS A 1 84 ? 10.960 2.858 4.852 1.00 90.62 84 LYS A N 1
ATOM 590 C CA . LYS A 1 84 ? 11.040 2.656 3.401 1.00 90.62 84 LYS A CA 1
ATOM 591 C C . LYS A 1 84 ? 12.259 1.816 3.046 1.00 90.62 84 LYS A C 1
ATOM 593 O O . LYS A 1 84 ? 13.361 2.089 3.524 1.00 90.62 84 LYS A O 1
ATOM 598 N N . TYR A 1 85 ? 12.062 0.867 2.148 1.00 91.94 85 TYR A N 1
ATOM 599 C CA . TYR A 1 85 ? 13.076 -0.053 1.662 1.00 91.94 85 TYR A CA 1
ATOM 600 C C . TYR A 1 85 ? 13.074 -0.087 0.137 1.00 91.94 85 TYR A C 1
ATOM 602 O O . TYR A 1 85 ? 12.064 0.219 -0.509 1.00 91.94 85 TYR A O 1
ATOM 610 N N . GLN A 1 86 ? 14.219 -0.458 -0.427 1.00 89.75 86 GLN A N 1
ATOM 611 C CA . GLN A 1 86 ? 14.409 -0.557 -1.865 1.00 89.75 86 GLN A CA 1
ATOM 612 C C . GLN A 1 86 ? 15.328 -1.728 -2.216 1.00 89.75 86 GLN A C 1
ATOM 614 O O . GLN A 1 86 ? 16.386 -1.893 -1.606 1.00 89.75 86 GLN A O 1
ATOM 619 N N . LEU A 1 87 ? 14.943 -2.486 -3.241 1.00 88.25 87 LEU A N 1
ATOM 620 C CA . LEU A 1 87 ? 15.742 -3.523 -3.887 1.00 88.25 87 LEU A CA 1
ATOM 621 C C . LEU A 1 87 ? 15.766 -3.222 -5.385 1.00 88.25 87 LEU A C 1
ATOM 623 O O . LEU A 1 87 ? 14.723 -3.257 -6.031 1.00 88.25 87 LEU A O 1
ATOM 627 N N . ASN A 1 88 ? 16.939 -2.898 -5.925 1.00 87.19 88 ASN A N 1
ATOM 628 C CA . ASN A 1 88 ? 17.090 -2.531 -7.333 1.00 87.19 88 ASN A CA 1
ATOM 629 C C . ASN A 1 88 ? 17.679 -3.681 -8.144 1.00 87.19 88 ASN A C 1
ATOM 631 O O . ASN A 1 88 ? 18.595 -4.355 -7.675 1.00 87.19 88 ASN A O 1
ATOM 635 N N . GLY A 1 89 ? 17.195 -3.844 -9.375 1.00 82.88 89 GLY A N 1
ATOM 636 C CA . GLY A 1 89 ? 17.725 -4.815 -10.331 1.00 82.88 89 GLY A CA 1
ATOM 637 C C . GLY A 1 89 ? 17.520 -6.274 -9.927 1.00 82.88 89 GLY A C 1
ATOM 638 O O . GLY A 1 89 ? 18.327 -7.124 -10.308 1.00 82.88 89 GLY A O 1
ATOM 639 N N . TYR A 1 90 ? 16.477 -6.572 -9.145 1.00 84.56 90 TYR A N 1
ATOM 640 C CA . TYR A 1 90 ? 16.118 -7.959 -8.876 1.00 84.56 90 TYR A CA 1
ATOM 641 C C . TYR A 1 90 ? 15.692 -8.594 -10.192 1.00 84.56 90 TYR A C 1
ATOM 643 O O . TYR A 1 90 ? 14.766 -8.109 -10.841 1.00 84.56 90 TYR A O 1
ATOM 651 N N . SER A 1 91 ? 16.426 -9.614 -10.617 1.00 80.88 91 SER A N 1
ATOM 652 C CA . SER A 1 91 ? 16.288 -10.160 -11.955 1.00 80.88 91 SER A CA 1
ATOM 653 C C . SER A 1 91 ? 16.227 -11.671 -11.956 1.00 80.88 91 SER A C 1
ATOM 655 O O . SER A 1 91 ? 16.800 -12.335 -11.091 1.00 80.88 91 SER A O 1
ATOM 657 N N . HIS A 1 92 ? 15.526 -12.189 -12.956 1.00 70.56 92 HIS A N 1
ATOM 658 C CA . HIS A 1 92 ? 15.428 -13.610 -13.245 1.00 70.56 92 HIS A CA 1
ATOM 659 C C . HIS A 1 92 ? 15.499 -13.834 -14.755 1.00 70.56 92 HIS A C 1
ATOM 661 O O . HIS A 1 92 ? 15.194 -12.932 -15.539 1.00 70.56 92 HIS A O 1
ATOM 667 N N . VAL A 1 93 ? 15.977 -15.008 -15.155 1.00 73.00 93 VAL A N 1
ATOM 668 C CA . VAL A 1 93 ? 16.090 -15.413 -16.556 1.00 73.00 93 VAL A CA 1
ATOM 669 C C . VAL A 1 93 ? 14.968 -16.400 -16.856 1.00 73.00 93 VAL A C 1
ATOM 671 O O . VAL A 1 93 ? 15.007 -17.537 -16.392 1.00 73.00 93 VAL A O 1
ATOM 674 N N . GLU A 1 94 ? 14.008 -15.975 -17.672 1.00 65.06 94 GLU A N 1
ATOM 675 C CA . GLU A 1 94 ? 12.945 -16.830 -18.201 1.00 65.06 94 GLU A CA 1
ATOM 676 C C . GLU A 1 94 ? 13.203 -17.166 -19.681 1.00 65.06 94 GLU A C 1
ATOM 678 O O . GLU A 1 94 ? 14.017 -16.524 -20.359 1.00 65.06 94 GLU A O 1
ATOM 683 N N . ASP A 1 95 ? 12.490 -18.168 -20.208 1.00 51.88 95 ASP A N 1
ATOM 684 C CA . ASP A 1 95 ? 12.466 -18.468 -21.645 1.00 51.88 95 ASP A CA 1
ATOM 685 C C . ASP A 1 95 ? 11.852 -17.279 -22.405 1.00 51.88 95 ASP A C 1
ATOM 687 O O . ASP A 1 95 ? 10.639 -17.160 -22.555 1.00 51.88 95 ASP A O 1
ATOM 691 N N . GLY A 1 96 ? 12.709 -16.366 -22.867 1.00 61.03 96 GLY A N 1
ATOM 692 C CA . GLY A 1 96 ? 12.299 -15.117 -23.518 1.00 61.03 96 GLY A CA 1
ATOM 693 C C . GLY A 1 96 ? 13.135 -13.895 -23.132 1.00 61.03 96 GLY A C 1
ATOM 694 O O . GLY A 1 96 ? 13.101 -12.902 -23.855 1.00 61.03 96 GLY A O 1
ATOM 695 N N . GLY A 1 97 ? 13.933 -13.966 -22.058 1.00 68.88 97 GLY A N 1
ATOM 696 C CA . GLY A 1 97 ? 14.857 -12.897 -21.674 1.00 68.88 97 GLY A CA 1
ATOM 697 C C . GLY A 1 97 ? 15.100 -12.783 -20.170 1.00 68.88 97 GLY A C 1
ATOM 698 O O . GLY A 1 97 ? 14.721 -13.644 -19.382 1.00 68.88 97 GLY A O 1
ATOM 699 N N . THR A 1 98 ? 15.761 -11.698 -19.768 1.00 75.00 98 THR A N 1
ATOM 700 C CA . THR A 1 98 ? 15.925 -11.334 -18.356 1.00 75.00 98 THR A CA 1
ATOM 701 C C . THR A 1 98 ? 14.867 -10.311 -17.973 1.00 75.00 98 THR A C 1
ATOM 703 O O . THR A 1 98 ? 14.891 -9.194 -18.489 1.00 75.00 98 THR A O 1
ATOM 706 N N . ILE A 1 99 ? 13.989 -10.660 -17.035 1.00 72.75 99 ILE A N 1
ATOM 707 C CA . ILE A 1 99 ? 13.129 -9.680 -16.367 1.00 72.75 99 ILE A CA 1
ATOM 708 C C . ILE A 1 99 ? 13.964 -9.042 -15.264 1.00 72.75 99 ILE A C 1
ATOM 710 O O . ILE A 1 99 ? 14.599 -9.741 -14.478 1.00 72.75 99 ILE A O 1
AT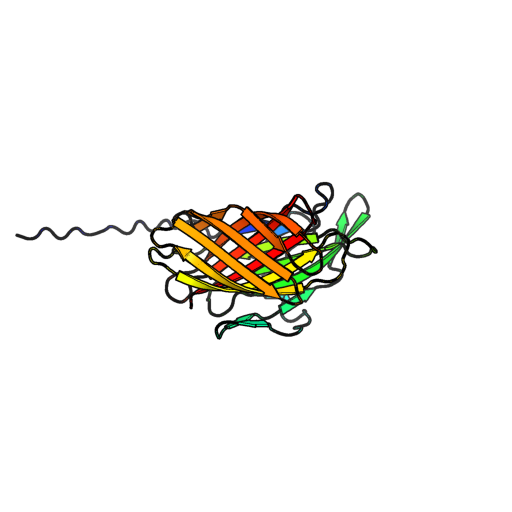OM 714 N N . SER A 1 100 ? 13.981 -7.714 -15.205 1.00 83.56 100 SER A N 1
ATOM 715 C CA . SER A 1 100 ? 14.600 -6.950 -14.122 1.00 83.56 100 SER A CA 1
ATOM 716 C C . SER A 1 100 ? 13.535 -6.073 -13.491 1.00 83.56 100 SER A C 1
ATOM 718 O O . SER A 1 100 ? 12.725 -5.483 -14.197 1.00 83.56 100 SER A O 1
ATOM 720 N N . THR A 1 101 ? 13.482 -5.998 -12.167 1.00 86.88 101 THR A N 1
ATOM 721 C CA . THR A 1 101 ? 12.483 -5.213 -11.440 1.00 86.88 101 THR A CA 1
ATOM 722 C C . THR A 1 101 ? 13.113 -4.527 -10.239 1.00 86.88 101 THR A C 1
ATOM 724 O O . THR A 1 101 ? 13.950 -5.077 -9.521 1.00 86.88 101 THR A O 1
ATOM 727 N N . ASN A 1 102 ? 12.699 -3.286 -10.019 1.00 88.94 102 ASN A N 1
ATOM 728 C CA . ASN A 1 102 ? 13.007 -2.516 -8.829 1.00 88.94 102 ASN A CA 1
ATOM 729 C C . ASN A 1 102 ? 11.799 -2.550 -7.893 1.00 88.94 102 ASN A C 1
ATOM 731 O O . ASN A 1 102 ? 10.707 -2.140 -8.281 1.00 88.94 102 ASN A O 1
ATOM 735 N N . PHE A 1 103 ? 12.000 -2.962 -6.647 1.00 90.75 103 PHE A N 1
ATOM 736 C CA . PHE A 1 103 ? 10.975 -2.928 -5.609 1.00 90.75 103 PHE A CA 1
ATOM 737 C C . PHE A 1 103 ? 11.223 -1.765 -4.660 1.00 90.75 103 PHE A C 1
ATOM 739 O O . PHE A 1 103 ? 12.322 -1.605 -4.134 1.00 90.75 103 PHE A O 1
ATOM 746 N N . ASN A 1 104 ? 10.184 -0.977 -4.402 1.00 92.88 104 ASN A N 1
ATOM 747 C CA . ASN A 1 104 ? 10.157 0.054 -3.370 1.00 92.88 104 ASN A CA 1
ATOM 748 C C . ASN A 1 104 ? 8.983 -0.238 -2.446 1.00 92.88 104 ASN A C 1
ATOM 750 O O . ASN A 1 104 ? 7.857 -0.336 -2.922 1.00 92.88 104 ASN A O 1
ATOM 754 N N . TRP A 1 105 ? 9.210 -0.360 -1.141 1.00 94.44 105 TRP A N 1
ATOM 755 C CA . TRP A 1 105 ? 8.134 -0.714 -0.217 1.00 94.44 105 TRP A CA 1
ATOM 756 C C . TRP A 1 105 ? 8.283 -0.081 1.151 1.00 94.44 105 TRP A C 1
ATOM 758 O O . TRP A 1 105 ? 9.352 0.379 1.547 1.00 94.44 105 TRP A O 1
ATOM 768 N N . PHE A 1 106 ? 7.180 -0.103 1.881 1.00 95.12 106 PHE A N 1
ATOM 769 C CA . PHE A 1 106 ? 7.111 0.200 3.293 1.00 95.12 106 PHE A CA 1
ATOM 770 C C . PHE A 1 106 ? 6.705 -1.041 4.082 1.00 95.12 106 PHE A C 1
ATOM 772 O O . PHE A 1 106 ? 5.991 -1.911 3.580 1.00 95.12 106 PHE A O 1
ATOM 779 N N . LYS A 1 107 ? 7.126 -1.094 5.348 1.00 94.25 107 LYS A N 1
ATOM 780 C CA . LYS A 1 107 ? 6.515 -1.961 6.364 1.00 94.25 107 LYS A CA 1
ATOM 781 C C . LYS A 1 107 ? 5.471 -1.161 7.144 1.00 94.25 107 LYS A C 1
ATOM 783 O O . LYS A 1 107 ? 5.770 -0.045 7.575 1.00 94.25 107 LYS A O 1
ATOM 788 N N . VAL A 1 108 ? 4.283 -1.728 7.362 1.00 95.06 108 VAL A N 1
ATOM 789 C CA . VAL A 1 108 ? 3.288 -1.129 8.265 1.00 95.06 108 VAL A CA 1
ATOM 790 C C . VAL A 1 108 ? 3.831 -1.188 9.702 1.00 95.06 108 VAL A C 1
ATOM 792 O O . VAL A 1 108 ? 4.209 -2.268 10.166 1.00 95.06 108 VAL A O 1
ATOM 795 N N . PRO A 1 109 ? 3.939 -0.048 10.405 1.00 93.56 109 PRO A N 1
ATOM 796 C CA . PRO A 1 109 ? 4.543 0.002 11.729 1.00 93.56 109 PRO A CA 1
ATOM 797 C C . PRO A 1 109 ? 3.560 -0.402 12.830 1.00 93.56 109 PRO A C 1
ATOM 799 O O . PRO A 1 109 ? 2.356 -0.489 12.613 1.00 93.56 109 PRO A O 1
ATOM 802 N N . ALA A 1 110 ? 4.095 -0.579 14.042 1.00 89.06 110 ALA A N 1
ATOM 803 C CA . ALA A 1 110 ? 3.324 -0.741 15.279 1.00 89.06 110 ALA A CA 1
ATOM 804 C C . ALA A 1 110 ? 2.331 -1.923 15.296 1.00 89.06 110 ALA A C 1
ATOM 806 O O . ALA A 1 110 ? 1.396 -1.942 16.094 1.00 89.06 110 ALA A O 1
ATOM 807 N N . ILE A 1 111 ? 2.580 -2.937 14.467 1.00 89.12 111 ILE A N 1
ATOM 808 C CA . ILE A 1 111 ? 1.865 -4.214 14.461 1.00 89.12 111 ILE A CA 1
ATOM 809 C C . ILE A 1 111 ? 2.862 -5.370 14.597 1.00 89.12 111 ILE A C 1
ATOM 811 O O . ILE A 1 111 ? 4.031 -5.242 14.225 1.00 89.12 111 ILE A O 1
ATOM 815 N N . THR 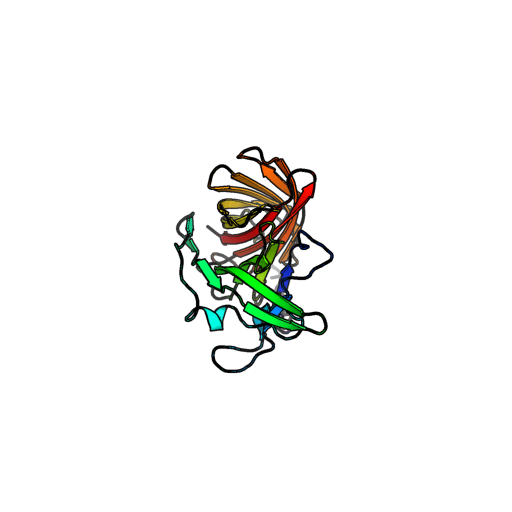A 1 112 ? 2.419 -6.498 15.152 1.00 85.06 112 THR A N 1
ATOM 816 C CA . THR A 1 112 ? 3.261 -7.699 15.298 1.00 85.06 112 THR A CA 1
ATOM 817 C C . THR A 1 112 ? 3.345 -8.506 14.007 1.00 85.06 112 THR A C 1
ATOM 819 O O . THR A 1 112 ? 4.356 -9.164 13.762 1.00 85.06 112 THR A O 1
ATOM 822 N N . GLN A 1 113 ? 2.300 -8.444 13.181 1.00 88.00 113 GLN A N 1
ATOM 823 C CA . GLN A 1 113 ? 2.259 -9.078 11.871 1.00 88.00 113 GLN A CA 1
ATOM 824 C C . GLN A 1 113 ? 3.235 -8.411 10.895 1.00 88.00 113 GLN A C 1
ATOM 826 O O . GLN A 1 113 ? 3.541 -7.221 10.968 1.00 88.00 113 GLN A O 1
ATOM 831 N N . GLU A 1 114 ? 3.717 -9.192 9.938 1.00 90.94 114 GLU A N 1
ATOM 832 C CA . GLU A 1 114 ? 4.461 -8.665 8.803 1.00 90.94 114 GLU A CA 1
ATOM 833 C C . GLU A 1 114 ? 3.461 -8.221 7.740 1.00 90.94 114 GLU A C 1
ATOM 835 O O . GLU A 1 114 ? 2.758 -9.047 7.167 1.00 90.94 114 GLU A O 1
ATOM 840 N N . VAL A 1 115 ? 3.368 -6.912 7.511 1.00 93.75 115 VAL A N 1
ATOM 841 C CA . VAL A 1 115 ? 2.519 -6.326 6.471 1.00 93.75 115 VAL A CA 1
ATOM 842 C C . VAL A 1 115 ? 3.333 -5.285 5.722 1.00 93.75 115 VAL A C 1
ATOM 844 O O . VAL A 1 115 ? 3.954 -4.405 6.328 1.00 93.75 115 VAL A O 1
ATOM 847 N N . TYR A 1 116 ? 3.329 -5.396 4.402 1.00 95.88 116 TYR A N 1
ATOM 848 C CA . TYR A 1 116 ? 4.095 -4.565 3.493 1.00 95.88 116 TYR A CA 1
ATOM 849 C C . TYR A 1 116 ? 3.217 -4.068 2.356 1.00 95.88 116 TYR A C 1
ATOM 851 O O . TYR A 1 116 ? 2.255 -4.720 1.956 1.00 95.88 116 TYR A O 1
ATOM 859 N N . PHE A 1 117 ? 3.586 -2.919 1.811 1.00 96.56 117 PHE A N 1
ATOM 860 C CA . PHE A 1 117 ? 2.986 -2.365 0.606 1.00 96.56 117 PHE A CA 1
ATOM 861 C C . PHE A 1 117 ? 4.040 -1.604 -0.183 1.00 96.56 117 PHE A C 1
ATOM 863 O O . PHE A 1 117 ? 4.979 -1.057 0.400 1.00 96.56 117 PHE A O 1
ATOM 870 N N . GLY A 1 118 ? 3.904 -1.555 -1.500 1.00 95.31 118 GLY A N 1
ATOM 871 C CA . GLY A 1 118 ? 4.944 -0.990 -2.338 1.00 95.31 118 GLY A CA 1
ATOM 872 C C . GLY A 1 118 ? 4.579 -0.836 -3.802 1.00 95.31 118 GLY A C 1
ATOM 873 O O . GLY A 1 118 ? 3.424 -0.987 -4.193 1.00 95.31 118 GLY A O 1
ATOM 874 N N . ILE A 1 119 ? 5.600 -0.507 -4.589 1.00 92.88 119 ILE A N 1
ATOM 875 C CA . ILE A 1 119 ? 5.575 -0.445 -6.046 1.00 92.88 119 ILE A CA 1
ATOM 876 C C . ILE A 1 119 ? 6.748 -1.259 -6.593 1.00 92.88 119 ILE A C 1
ATOM 878 O O . ILE A 1 119 ? 7.891 -1.101 -6.152 1.00 92.88 119 ILE A O 1
ATOM 882 N N . ALA A 1 120 ? 6.444 -2.115 -7.559 1.00 91.12 120 ALA A N 1
ATOM 883 C CA . ALA A 1 120 ? 7.382 -2.727 -8.479 1.00 91.12 120 ALA A CA 1
ATOM 884 C C . ALA A 1 120 ? 7.477 -1.872 -9.749 1.00 91.12 120 ALA A C 1
ATOM 886 O O . ALA A 1 120 ? 6.465 -1.375 -10.246 1.00 91.12 120 ALA A O 1
ATOM 887 N N . THR A 1 121 ? 8.690 -1.703 -10.260 1.00 88.00 121 THR A N 1
ATOM 888 C CA . THR A 1 121 ? 8.979 -0.936 -11.474 1.00 88.00 121 THR A CA 1
ATOM 889 C C . THR A 1 121 ? 9.895 -1.754 -12.367 1.00 88.00 121 THR A C 1
ATOM 891 O O . THR A 1 121 ? 10.944 -2.200 -11.901 1.00 88.00 121 THR A O 1
ATOM 894 N N . GLU A 1 122 ? 9.544 -1.905 -13.639 1.00 84.62 122 GLU A N 1
ATOM 895 C CA . GLU A 1 122 ? 10.385 -2.603 -14.614 1.00 84.62 122 GLU A CA 1
ATOM 896 C C . GLU A 1 122 ? 11.789 -1.969 -14.716 1.00 84.62 122 GLU A C 1
ATOM 898 O O . GLU A 1 122 ? 11.970 -0.746 -14.701 1.00 84.62 122 GLU A O 1
ATOM 903 N N . GLY A 1 123 ? 12.813 -2.817 -14.759 1.00 68.38 123 GLY A N 1
ATOM 904 C CA . GLY A 1 123 ? 14.219 -2.446 -14.770 1.00 68.38 123 GLY A CA 1
ATOM 905 C C . GLY A 1 123 ? 14.737 -2.200 -16.187 1.00 68.38 123 GLY A C 1
ATOM 906 O O . GLY A 1 123 ? 15.027 -3.154 -16.895 1.00 68.38 123 GLY A O 1
ATOM 907 N N . ALA A 1 124 ? 14.963 -0.917 -16.502 1.00 59.56 124 ALA A N 1
ATOM 908 C CA . ALA A 1 124 ? 15.538 -0.326 -17.726 1.00 59.56 124 ALA A CA 1
ATOM 909 C C . ALA A 1 124 ? 14.527 0.108 -18.814 1.00 59.56 124 ALA A C 1
ATOM 911 O O . ALA A 1 124 ? 13.957 -0.704 -19.528 1.00 59.56 124 ALA A O 1
ATOM 912 N N . GLY A 1 125 ? 14.379 1.431 -18.981 1.00 51.25 125 GLY A N 1
ATOM 913 C CA . GLY A 1 125 ? 13.570 2.091 -20.017 1.00 51.25 125 GLY A CA 1
ATOM 914 C C . GLY A 1 125 ? 13.223 3.538 -19.632 1.00 51.25 125 GLY A C 1
ATOM 915 O O . GLY A 1 125 ? 13.235 3.879 -18.452 1.00 51.25 125 GLY A O 1
ATOM 916 N N . THR A 1 126 ? 12.939 4.418 -20.602 1.00 45.84 126 THR A N 1
ATOM 917 C CA . THR A 1 126 ? 12.424 5.786 -20.341 1.00 45.84 126 THR A CA 1
ATOM 918 C C . THR A 1 126 ? 10.923 5.811 -20.033 1.00 45.84 126 THR A C 1
ATOM 920 O O . THR A 1 126 ? 10.408 6.839 -19.610 1.00 45.84 126 THR A O 1
ATOM 923 N N . SER A 1 127 ? 10.240 4.684 -20.246 1.00 55.88 127 SER A N 1
ATOM 924 C CA . SER A 1 127 ? 8.879 4.386 -19.808 1.00 55.88 127 SER A CA 1
ATOM 925 C C . SER A 1 127 ? 8.971 3.086 -19.022 1.00 55.88 127 SER A C 1
ATOM 927 O O . SER A 1 127 ? 9.372 2.079 -19.598 1.00 55.88 127 SER A O 1
ATOM 929 N N . SER A 1 128 ? 8.707 3.116 -17.719 1.00 67.06 128 SER A N 1
ATOM 930 C CA . SER A 1 128 ? 8.741 1.910 -16.892 1.00 67.06 128 SER A CA 1
ATOM 931 C C . SER A 1 128 ? 7.315 1.476 -16.599 1.00 67.06 128 SER A C 1
ATOM 933 O O . SER A 1 128 ? 6.528 2.284 -16.113 1.00 67.06 128 SER A O 1
ATOM 935 N N . ALA A 1 129 ? 6.987 0.212 -16.866 1.00 82.62 129 ALA A N 1
ATOM 936 C CA . ALA A 1 129 ? 5.764 -0.366 -16.334 1.00 82.62 129 ALA A CA 1
ATOM 937 C C . ALA A 1 129 ? 5.836 -0.383 -14.799 1.00 82.62 129 ALA A C 1
ATOM 939 O O . ALA A 1 129 ? 6.906 -0.590 -14.208 1.00 82.62 129 ALA A O 1
ATOM 940 N N . HIS A 1 130 ? 4.693 -0.163 -14.156 1.00 87.75 130 HIS A N 1
ATOM 941 C CA . HIS A 1 130 ? 4.584 -0.144 -12.704 1.00 87.75 130 HIS A CA 1
ATOM 942 C C . HIS A 1 130 ? 3.472 -1.074 -12.223 1.00 87.75 130 HIS A C 1
ATOM 944 O O . HIS A 1 130 ? 2.436 -1.222 -12.872 1.00 87.75 130 HIS A O 1
ATOM 950 N N . ALA A 1 131 ? 3.665 -1.642 -11.035 1.00 90.00 131 ALA A N 1
ATOM 951 C CA . ALA A 1 131 ? 2.643 -2.396 -10.323 1.00 90.00 131 ALA A CA 1
ATOM 952 C C . ALA A 1 131 ? 2.694 -2.076 -8.827 1.00 90.00 131 ALA A C 1
ATOM 954 O O . ALA A 1 131 ? 3.739 -2.183 -8.188 1.00 90.00 131 ALA A O 1
ATOM 955 N N . GLY A 1 132 ? 1.564 -1.675 -8.257 1.00 92.25 132 GLY A N 1
ATOM 956 C CA . GLY A 1 132 ? 1.376 -1.596 -6.816 1.00 92.25 132 GLY A CA 1
ATOM 957 C C . GLY A 1 132 ? 1.198 -2.986 -6.208 1.00 92.25 132 GLY A C 1
ATOM 958 O O . GLY A 1 132 ? 0.585 -3.875 -6.797 1.00 92.25 132 GLY A O 1
ATOM 959 N N . PHE A 1 133 ? 1.696 -3.172 -4.992 1.00 94.56 133 PHE A N 1
ATOM 960 C CA . PHE A 1 133 ? 1.471 -4.398 -4.235 1.00 94.56 133 PHE A CA 1
ATOM 961 C C . PHE A 1 133 ? 1.187 -4.125 -2.765 1.00 94.56 133 PHE A C 1
ATOM 963 O O . PHE A 1 133 ? 1.651 -3.138 -2.192 1.00 94.56 133 PHE A O 1
ATOM 970 N N . ALA A 1 134 ? 0.474 -5.056 -2.144 1.00 94.94 134 ALA A N 1
ATOM 971 C CA 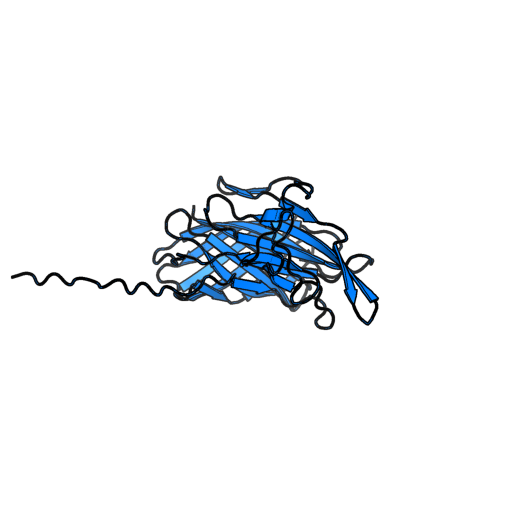. ALA A 1 134 ? 0.328 -5.194 -0.708 1.00 94.94 134 ALA A CA 1
ATOM 972 C C . ALA A 1 134 ? 0.321 -6.680 -0.332 1.00 94.94 134 ALA A C 1
ATOM 974 O O . ALA A 1 134 ? -0.304 -7.509 -0.997 1.00 94.94 134 ALA A O 1
ATOM 975 N N . VAL A 1 135 ? 1.018 -7.020 0.748 1.00 93.75 135 VAL A N 1
ATOM 976 C CA . VAL A 1 135 ? 1.133 -8.396 1.231 1.00 93.75 135 VAL A CA 1
ATOM 977 C C . VAL A 1 135 ? 1.266 -8.417 2.735 1.00 93.75 135 VAL A C 1
ATOM 979 O O . VAL A 1 135 ? 2.002 -7.615 3.312 1.00 93.75 135 VAL A O 1
ATOM 982 N N . GLY A 1 136 ? 0.584 -9.347 3.387 1.00 91.69 136 GLY A N 1
ATOM 983 C CA . GLY A 1 136 ? 0.740 -9.482 4.820 1.00 91.69 136 GLY A CA 1
ATOM 984 C C . GLY A 1 136 ? 0.146 -10.741 5.414 1.00 91.69 136 GLY A C 1
ATOM 985 O O . GLY A 1 136 ? -0.623 -11.467 4.783 1.00 91.69 136 GLY A O 1
ATOM 986 N N . ASP A 1 137 ? 0.522 -10.972 6.665 1.00 86.75 137 ASP A N 1
ATOM 987 C CA . ASP A 1 137 ? -0.045 -12.015 7.509 1.00 86.75 137 ASP A CA 1
ATOM 988 C C . ASP A 1 137 ? -1.365 -11.536 8.135 1.00 86.75 137 ASP A C 1
ATOM 990 O O . ASP A 1 137 ? -1.386 -10.601 8.938 1.00 86.75 137 ASP A O 1
ATOM 994 N N . GLN A 1 138 ? -2.473 -12.184 7.771 1.00 85.50 138 GLN A N 1
ATOM 995 C CA . GLN A 1 138 ? -3.800 -11.901 8.327 1.00 85.50 138 GLN A CA 1
ATOM 996 C C . GLN A 1 138 ? -4.115 -12.689 9.604 1.00 85.50 138 GLN A C 1
ATOM 998 O O . GLN A 1 138 ? -5.229 -12.616 10.117 1.00 85.50 138 GLN A O 1
ATOM 1003 N N . THR A 1 139 ? -3.170 -13.438 10.165 1.00 85.81 139 THR A N 1
ATOM 1004 C CA . THR A 1 139 ? -3.421 -14.215 11.380 1.00 85.81 139 THR A CA 1
AT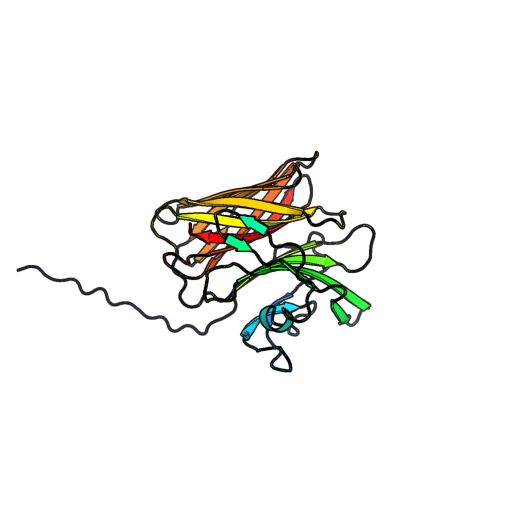OM 1005 C C . THR A 1 139 ? -3.930 -13.321 12.514 1.00 85.81 139 THR A C 1
ATOM 1007 O O . THR A 1 139 ? -3.262 -12.380 12.951 1.00 85.81 139 THR A O 1
ATOM 1010 N N . GLY A 1 140 ? -5.130 -13.643 13.005 1.00 85.88 140 GLY A N 1
ATOM 1011 C CA . GLY A 1 140 ? -5.774 -12.931 14.109 1.00 85.88 140 GLY A CA 1
ATOM 1012 C C . GLY A 1 140 ? -6.321 -11.549 13.747 1.00 85.88 140 GLY A C 1
ATOM 1013 O O . GLY A 1 140 ? -6.502 -10.729 14.651 1.00 85.88 140 GLY A O 1
ATOM 1014 N N . PHE A 1 141 ? -6.567 -11.263 12.461 1.00 91.69 141 PHE A N 1
ATOM 1015 C CA . PHE A 1 141 ? -7.191 -10.000 12.081 1.00 91.69 141 PHE A CA 1
ATOM 1016 C C . PHE A 1 141 ? -8.620 -9.888 12.631 1.00 91.69 141 PHE A C 1
ATOM 1018 O O . PHE A 1 141 ? -9.363 -10.868 12.702 1.00 91.69 141 PHE A O 1
ATOM 1025 N N . VAL A 1 142 ? -9.018 -8.669 12.992 1.00 92.69 142 VAL A N 1
ATOM 1026 C CA . VAL A 1 142 ? -10.408 -8.324 13.303 1.00 92.69 142 VAL A CA 1
ATOM 1027 C C . VAL A 1 142 ? -10.694 -6.958 12.706 1.00 92.69 142 VAL A C 1
ATOM 1029 O O . VAL A 1 142 ? -10.051 -5.973 13.070 1.00 92.69 142 VAL A O 1
ATOM 1032 N N . VAL A 1 143 ? -11.678 -6.887 11.809 1.00 93.44 143 VAL A N 1
ATOM 1033 C CA . VAL A 1 143 ? -12.133 -5.600 11.276 1.00 93.44 143 VAL A CA 1
ATOM 1034 C C . VAL A 1 143 ? -12.816 -4.815 12.404 1.00 93.44 143 VAL A C 1
ATOM 1036 O O . VAL A 1 143 ? -13.701 -5.369 13.071 1.00 93.44 143 VAL A O 1
ATOM 1039 N N . PRO A 1 144 ? -12.453 -3.543 12.645 1.00 94.25 144 PRO A N 1
ATOM 1040 C CA . PRO A 1 144 ? -13.108 -2.734 13.667 1.00 94.25 144 PRO A CA 1
ATOM 1041 C C . PRO A 1 144 ? -14.597 -2.521 13.377 1.00 94.25 144 PRO A C 1
ATOM 1043 O O . PRO A 1 144 ? -14.979 -2.113 12.282 1.00 94.25 144 PRO A O 1
ATOM 1046 N N . SER A 1 145 ? -15.455 -2.774 14.368 1.00 93.62 145 SER A N 1
ATOM 1047 C CA . SER A 1 145 ? -16.899 -2.519 14.255 1.00 93.62 145 SER A CA 1
ATOM 1048 C C . SER A 1 145 ? -17.263 -1.048 14.482 1.00 93.62 145 SER A C 1
ATOM 1050 O O . SER A 1 145 ? -18.354 -0.613 14.113 1.00 93.62 145 SER A O 1
ATOM 1052 N N . THR A 1 146 ? -16.375 -0.279 15.112 1.00 95.06 146 THR A N 1
ATOM 1053 C CA . THR A 1 146 ? -16.515 1.163 15.337 1.00 95.06 146 THR A CA 1
ATOM 1054 C C . THR A 1 146 ? -15.767 1.954 14.274 1.00 95.06 146 THR A C 1
ATOM 1056 O O . THR A 1 146 ? -14.854 1.438 13.627 1.00 95.06 146 THR A O 1
ATOM 1059 N N . ALA A 1 147 ? -16.124 3.231 14.127 1.00 96.50 147 ALA A N 1
ATOM 1060 C CA . ALA A 1 147 ? -15.375 4.129 13.263 1.00 96.50 147 ALA A CA 1
ATOM 1061 C C . ALA A 1 147 ? -13.898 4.158 13.690 1.00 96.50 147 ALA A C 1
ATOM 1063 O O . ALA A 1 147 ? -13.607 4.305 14.877 1.00 96.50 147 ALA A O 1
ATOM 1064 N N . THR A 1 148 ? -12.992 3.967 12.733 1.00 97.44 148 THR A N 1
ATOM 1065 C CA . THR A 1 148 ? -11.548 3.843 12.982 1.00 97.44 148 THR A CA 1
ATOM 1066 C C . THR A 1 148 ? -10.789 4.604 11.912 1.00 97.44 148 THR A C 1
ATOM 1068 O O . THR A 1 148 ? -11.047 4.415 10.724 1.00 97.44 148 THR A O 1
ATOM 1071 N N . THR A 1 149 ? -9.853 5.456 12.319 1.00 98.06 149 THR A N 1
ATOM 1072 C CA . THR A 1 149 ? -8.995 6.197 11.392 1.00 98.06 149 THR A CA 1
ATOM 1073 C C . THR A 1 149 ? -7.608 5.579 11.376 1.00 98.06 149 THR A C 1
ATOM 1075 O O . THR A 1 149 ? -7.056 5.253 12.422 1.00 98.06 149 THR A O 1
ATOM 1078 N N . TYR A 1 150 ? -7.043 5.443 10.184 1.00 98.44 150 TYR A N 1
ATOM 1079 C CA . TYR A 1 150 ? -5.727 4.885 9.937 1.00 98.44 150 TYR A CA 1
ATOM 1080 C C . TYR A 1 150 ? -4.778 5.991 9.483 1.00 98.44 150 TYR A C 1
ATOM 1082 O O . TYR A 1 150 ? -4.989 6.595 8.426 1.00 98.44 150 TYR A O 1
ATOM 1090 N N . ALA A 1 151 ? -3.704 6.215 10.241 1.00 98.31 151 ALA A N 1
ATOM 1091 C CA . ALA A 1 151 ? -2.558 6.969 9.750 1.00 98.31 151 ALA A CA 1
ATOM 1092 C C . ALA A 1 151 ? -1.933 6.168 8.604 1.00 98.31 151 ALA A C 1
ATOM 1094 O O . ALA A 1 151 ? -1.485 5.044 8.825 1.00 98.31 151 ALA A O 1
ATOM 1095 N N . THR A 1 152 ? -1.941 6.713 7.390 1.00 98.62 152 THR A N 1
ATOM 1096 C CA . THR A 1 152 ? -1.636 5.957 6.170 1.00 98.62 152 THR A CA 1
ATOM 1097 C C . THR A 1 152 ? -0.506 6.618 5.390 1.00 98.62 152 THR A C 1
ATOM 1099 O O . THR A 1 152 ? -0.464 7.841 5.237 1.00 98.62 152 THR A O 1
ATOM 1102 N N . ALA A 1 153 ? 0.398 5.795 4.866 1.00 98.25 153 ALA A N 1
ATOM 1103 C CA . ALA A 1 153 ? 1.388 6.185 3.873 1.00 98.25 153 ALA A CA 1
ATOM 1104 C C . ALA A 1 153 ? 1.141 5.422 2.566 1.00 98.25 153 ALA A C 1
ATOM 1106 O O . ALA A 1 153 ? 0.540 4.347 2.552 1.00 98.25 153 ALA A O 1
ATOM 1107 N N . GLY A 1 154 ? 1.607 5.984 1.457 1.00 97.62 154 GLY A N 1
ATOM 1108 C CA . GLY A 1 154 ? 1.496 5.383 0.137 1.00 97.62 154 GLY A CA 1
ATOM 1109 C C . GLY A 1 154 ? 2.698 5.696 -0.741 1.00 97.62 154 GLY A C 1
ATOM 1110 O O . GLY A 1 154 ? 3.405 6.680 -0.529 1.00 97.62 154 GLY A O 1
ATOM 1111 N N . LEU A 1 155 ? 2.918 4.853 -1.740 1.00 96.75 155 LEU A N 1
ATOM 1112 C CA . LEU A 1 155 ? 3.786 5.122 -2.878 1.00 96.75 155 LEU A CA 1
ATOM 1113 C C . LEU A 1 155 ? 2.901 5.243 -4.114 1.00 96.75 155 LEU A C 1
ATOM 1115 O O . LEU A 1 155 ? 1.998 4.433 -4.286 1.00 96.75 155 LEU A O 1
ATOM 1119 N N . LEU A 1 156 ? 3.166 6.242 -4.949 1.00 96.25 156 LEU A N 1
ATOM 1120 C CA . LEU A 1 156 ? 2.477 6.523 -6.204 1.00 96.25 156 LEU A CA 1
ATOM 1121 C C . LEU A 1 156 ? 3.496 6.514 -7.343 1.00 96.25 156 LEU A C 1
ATOM 1123 O O . LEU A 1 156 ? 4.518 7.196 -7.255 1.00 96.25 156 LEU A O 1
ATOM 1127 N N . ALA A 1 157 ? 3.182 5.807 -8.420 1.00 93.44 157 ALA A N 1
ATOM 1128 C CA . ALA A 1 157 ? 3.875 5.911 -9.694 1.00 93.44 157 ALA A CA 1
ATOM 1129 C C . ALA A 1 157 ? 2.869 6.268 -10.788 1.00 93.44 157 ALA A C 1
ATOM 1131 O O . ALA A 1 157 ? 1.727 5.802 -10.775 1.00 93.44 157 ALA A O 1
ATOM 1132 N N . LEU A 1 158 ? 3.302 7.117 -11.715 1.00 91.00 158 LEU A N 1
ATOM 1133 C CA . LEU A 1 158 ? 2.557 7.425 -12.930 1.00 91.00 158 LEU A CA 1
ATOM 1134 C C . LEU A 1 158 ? 3.195 6.665 -14.079 1.00 91.00 158 LEU A C 1
ATOM 1136 O O . LEU A 1 158 ? 4.418 6.543 -14.124 1.00 91.00 158 LEU A O 1
ATOM 1140 N N . ASP A 1 159 ? 2.370 6.202 -15.008 1.00 82.12 159 ASP A N 1
ATOM 1141 C CA . ASP A 1 159 ? 2.876 5.550 -16.208 1.00 82.12 159 ASP A CA 1
ATOM 1142 C C . ASP A 1 159 ? 3.818 6.484 -16.989 1.00 82.12 159 ASP A C 1
ATOM 1144 O O . ASP A 1 159 ? 3.616 7.702 -17.042 1.00 82.12 159 ASP A O 1
ATOM 1148 N N . GLY A 1 160 ? 4.890 5.921 -17.544 1.00 75.69 160 GLY A N 1
ATOM 1149 C CA . GLY A 1 160 ? 5.933 6.688 -18.228 1.00 75.69 160 GLY A CA 1
ATOM 1150 C C . GLY A 1 160 ? 6.845 7.535 -17.321 1.00 75.69 160 GLY A C 1
ATOM 1151 O O . GLY A 1 160 ? 7.654 8.305 -17.838 1.00 75.69 160 GLY A O 1
ATOM 1152 N N . SER A 1 161 ? 6.757 7.419 -15.988 1.00 82.44 161 SER A N 1
ATOM 1153 C CA . SER A 1 161 ? 7.605 8.157 -15.039 1.00 82.44 161 SER A CA 1
ATOM 1154 C C . SER A 1 161 ? 8.410 7.229 -14.131 1.00 82.44 161 SER A C 1
ATOM 1156 O O . SER A 1 161 ? 7.874 6.594 -13.233 1.00 82.44 161 SER A O 1
ATOM 1158 N N . ALA A 1 162 ? 9.741 7.302 -14.205 1.00 76.88 162 ALA A N 1
ATOM 1159 C CA . ALA A 1 162 ? 10.625 6.598 -13.267 1.00 76.88 162 ALA A CA 1
ATOM 1160 C C . ALA A 1 162 ? 10.525 7.095 -11.802 1.00 76.88 162 ALA A C 1
ATOM 1162 O O . ALA A 1 162 ? 11.103 6.495 -10.893 1.00 76.88 162 ALA A O 1
ATOM 1163 N N . THR A 1 163 ? 9.831 8.211 -11.552 1.00 86.38 163 THR A N 1
ATOM 1164 C CA . THR A 1 163 ? 9.714 8.809 -10.215 1.00 86.38 163 THR A CA 1
ATOM 1165 C C . THR A 1 163 ? 8.589 8.163 -9.413 1.00 86.38 163 THR A C 1
ATOM 1167 O O . THR A 1 163 ? 7.428 8.219 -9.813 1.00 86.38 163 THR A O 1
ATOM 1170 N N . ILE A 1 164 ? 8.927 7.646 -8.227 1.00 90.94 164 ILE A N 1
ATOM 1171 C CA . ILE A 1 164 ? 7.956 7.187 -7.227 1.00 90.94 164 ILE A CA 1
ATOM 1172 C C . ILE A 1 164 ? 7.764 8.277 -6.172 1.00 90.94 164 ILE A C 1
ATOM 1174 O O . ILE A 1 164 ? 8.705 8.669 -5.478 1.00 90.94 164 ILE A O 1
ATOM 1178 N N . THR A 1 165 ? 6.526 8.731 -6.019 1.00 94.12 165 THR A N 1
ATOM 1179 C CA . THR A 1 165 ? 6.139 9.757 -5.052 1.00 94.12 165 THR A CA 1
ATOM 1180 C C . THR A 1 165 ? 5.614 9.120 -3.774 1.00 94.12 165 THR A C 1
ATOM 1182 O O . THR A 1 165 ? 4.771 8.231 -3.821 1.00 94.12 165 THR A O 1
ATOM 1185 N N . THR A 1 166 ? 6.072 9.595 -2.618 1.00 96.25 166 THR A N 1
ATOM 1186 C CA . THR A 1 166 ? 5.456 9.237 -1.336 1.00 96.25 166 THR A CA 1
ATOM 1187 C C . THR A 1 166 ? 4.225 10.109 -1.081 1.00 96.25 166 THR A C 1
ATOM 1189 O O . THR A 1 166 ? 4.297 11.332 -1.199 1.00 96.25 166 THR A O 1
ATOM 1192 N N . LEU A 1 167 ? 3.119 9.485 -0.683 1.00 98.00 167 LEU A N 1
ATOM 1193 C CA . LEU A 1 167 ? 1.889 10.134 -0.232 1.00 98.00 167 LEU A CA 1
ATOM 1194 C C . LEU A 1 167 ? 1.623 9.800 1.239 1.00 98.00 167 LEU A C 1
ATOM 1196 O O . LEU A 1 167 ? 2.048 8.756 1.733 1.00 98.00 167 LEU A O 1
ATOM 1200 N N . GLN A 1 168 ? 0.881 10.661 1.931 1.00 98.38 168 GLN A N 1
ATOM 1201 C CA . GLN A 1 168 ? 0.459 10.432 3.313 1.00 98.38 168 GLN A CA 1
ATOM 1202 C C . GLN A 1 168 ? -0.910 11.049 3.585 1.00 98.38 168 GLN A C 1
ATOM 1204 O O . GLN A 1 168 ? -1.277 12.058 2.982 1.00 98.38 168 GLN A O 1
ATOM 1209 N N . GLY A 1 169 ? -1.668 10.461 4.500 1.00 98.44 169 GLY A N 1
ATOM 1210 C CA . GLY A 1 169 ? -3.004 10.936 4.827 1.00 98.44 169 GLY A CA 1
ATOM 1211 C C . GLY A 1 169 ? -3.761 9.982 5.733 1.00 98.44 169 GLY A C 1
ATOM 1212 O O . GLY A 1 169 ? -3.234 8.961 6.175 1.00 98.44 169 GLY A O 1
ATOM 1213 N N . ASP A 1 170 ? -5.011 10.329 6.001 1.00 98.56 170 ASP A N 1
ATOM 1214 C CA . ASP A 1 170 ? -5.910 9.510 6.798 1.00 98.56 170 ASP A CA 1
ATOM 1215 C C . ASP A 1 170 ? -6.872 8.748 5.894 1.00 98.56 170 ASP A C 1
ATOM 1217 O O . ASP A 1 170 ? -7.480 9.328 4.991 1.00 98.56 170 ASP A O 1
ATOM 1221 N N . LEU A 1 171 ? -7.045 7.460 6.187 1.00 98.69 171 LEU A N 1
ATOM 1222 C CA . LEU A 1 171 ? -8.175 6.672 5.706 1.00 98.69 171 LEU A CA 1
ATOM 1223 C C . LEU A 1 171 ? -9.065 6.331 6.897 1.00 98.69 171 LEU A C 1
ATOM 1225 O O . LEU A 1 171 ? -8.577 5.870 7.925 1.00 98.69 171 LEU A O 1
ATOM 1229 N N . THR A 1 172 ? -10.368 6.538 6.774 1.00 98.38 172 THR A N 1
ATOM 1230 C CA . THR A 1 172 ? -11.329 6.286 7.848 1.00 98.38 172 THR A CA 1
ATOM 1231 C C . THR A 1 172 ? -12.284 5.180 7.438 1.00 98.38 172 THR A C 1
ATOM 1233 O O . THR A 1 172 ? -12.974 5.282 6.424 1.00 98.38 172 THR A O 1
ATOM 1236 N N . LEU A 1 173 ? -12.325 4.124 8.249 1.00 98.00 173 LEU A N 1
ATOM 1237 C CA . LEU A 1 173 ? -13.353 3.098 8.210 1.00 98.00 173 LEU A CA 1
ATOM 1238 C C . LEU A 1 173 ? -14.586 3.609 8.961 1.00 98.00 173 LEU A C 1
ATOM 1240 O O . LEU A 1 173 ? -14.501 3.949 10.142 1.00 98.00 173 LEU A O 1
ATOM 1244 N N . ALA A 1 174 ? -15.735 3.638 8.295 1.00 96.56 174 ALA A N 1
ATOM 1245 C CA . ALA A 1 174 ? -17.019 3.906 8.927 1.00 96.56 174 ALA A CA 1
ATOM 1246 C C . ALA A 1 174 ? -17.443 2.746 9.847 1.00 96.56 174 ALA A C 1
ATOM 1248 O O . ALA A 1 174 ? -17.128 1.581 9.596 1.00 96.56 174 ALA A O 1
ATOM 1249 N N . ALA A 1 175 ? -18.206 3.059 10.897 1.00 91.88 175 ALA A N 1
ATOM 1250 C CA . ALA A 1 175 ? -18.750 2.045 11.798 1.00 91.88 175 ALA A CA 1
ATOM 1251 C C . ALA A 1 175 ? -19.588 0.995 11.043 1.00 91.88 175 ALA A C 1
ATOM 1253 O O . ALA A 1 175 ? -20.196 1.287 10.012 1.00 91.88 175 ALA A O 1
ATOM 1254 N N . GLY A 1 176 ? -19.623 -0.231 11.566 1.00 88.62 176 GLY A N 1
ATOM 1255 C CA . GLY A 1 176 ? -20.367 -1.335 10.958 1.00 88.62 176 GLY A CA 1
ATOM 1256 C C . GLY A 1 176 ? -19.824 -1.783 9.599 1.00 88.62 176 GLY A C 1
ATOM 1257 O O . GLY A 1 176 ? -20.584 -2.335 8.811 1.00 88.62 176 GLY A O 1
ATOM 1258 N N . TYR A 1 177 ? -18.536 -1.548 9.325 1.00 86.06 177 TYR A N 1
ATOM 1259 C CA . TYR A 1 177 ? -17.862 -1.957 8.085 1.00 86.06 177 TYR A CA 1
ATOM 1260 C C . TYR A 1 177 ? -18.359 -1.236 6.824 1.00 86.06 177 TYR A C 1
ATOM 1262 O O . TYR A 1 177 ? -18.191 -1.750 5.726 1.00 86.06 177 TYR A O 1
ATOM 1270 N N . GLY A 1 178 ? -18.964 -0.049 6.960 1.00 85.69 178 GLY A N 1
ATOM 1271 C CA . GLY A 1 178 ? -19.639 0.617 5.840 1.00 85.69 178 GLY A CA 1
ATOM 1272 C C . GLY A 1 178 ? -18.714 0.950 4.665 1.00 85.69 178 GLY A C 1
ATOM 1273 O O . GLY A 1 178 ? -18.924 0.488 3.546 1.00 85.69 178 GLY A O 1
ATOM 1274 N N . SER A 1 179 ? -17.682 1.753 4.910 1.00 95.31 179 SER A N 1
ATOM 1275 C CA . SER A 1 179 ? -16.755 2.194 3.866 1.00 95.31 179 SER A CA 1
ATOM 1276 C C . SER A 1 179 ? -15.407 2.597 4.445 1.00 95.31 179 SER A C 1
ATOM 1278 O O . SER A 1 179 ? -15.359 3.158 5.538 1.00 95.31 179 SER A O 1
ATOM 1280 N N . LEU A 1 180 ? -14.330 2.359 3.703 1.00 98.12 180 LEU A N 1
ATOM 1281 C CA . LEU A 1 180 ? -13.003 2.917 3.939 1.00 98.12 180 LEU A CA 1
ATOM 1282 C C . LEU A 1 180 ? -12.778 4.072 2.958 1.00 98.12 180 LEU A C 1
ATOM 1284 O O . LEU A 1 180 ? -12.710 3.857 1.747 1.00 98.12 180 LEU A O 1
ATOM 1288 N N . THR A 1 181 ? -12.678 5.296 3.473 1.00 98.62 181 THR A N 1
ATOM 1289 C CA . THR A 1 181 ? -12.576 6.506 2.644 1.00 98.62 181 THR A CA 1
ATOM 1290 C C . THR A 1 181 ? -11.485 7.442 3.130 1.00 98.62 181 THR A C 1
ATOM 1292 O O . THR A 1 181 ? -11.294 7.580 4.336 1.00 98.62 181 THR A O 1
ATOM 1295 N N . GLY A 1 182 ? -10.831 8.156 2.220 1.00 98.56 182 GLY A N 1
ATOM 1296 C CA . GLY A 1 182 ? -9.908 9.230 2.577 1.00 98.56 182 GLY A CA 1
ATOM 1297 C C . GLY A 1 182 ? -9.007 9.636 1.421 1.00 98.56 182 GLY A C 1
ATOM 1298 O O . GLY A 1 182 ? -9.189 9.172 0.296 1.00 98.56 182 GLY A O 1
ATOM 1299 N N . THR A 1 183 ? -8.035 10.499 1.707 1.00 98.62 183 THR A N 1
ATOM 1300 C CA . THR A 1 183 ? -7.115 11.036 0.698 1.00 98.62 183 THR A CA 1
ATOM 1301 C C . THR A 1 183 ? -5.687 11.012 1.221 1.00 98.62 183 THR A C 1
ATOM 1303 O O . THR A 1 183 ? -5.419 11.491 2.322 1.00 98.62 183 THR A O 1
ATOM 1306 N N . LEU A 1 184 ? -4.768 10.496 0.405 1.00 98.75 184 LEU A N 1
ATOM 1307 C CA . LEU A 1 184 ? -3.327 10.564 0.623 1.00 98.75 184 LEU A CA 1
ATOM 1308 C C . LEU A 1 184 ? -2.738 11.647 -0.282 1.00 98.75 184 LEU A C 1
ATOM 1310 O O . LEU A 1 184 ? -2.963 11.621 -1.489 1.00 98.75 184 LEU A O 1
ATOM 1314 N N . SER A 1 185 ? -1.955 12.565 0.274 1.00 98.38 185 SER A N 1
ATOM 1315 C CA . SER A 1 185 ? -1.379 13.690 -0.469 1.00 98.38 185 SER A CA 1
ATOM 1316 C C . SER A 1 185 ? 0.136 13.759 -0.304 1.00 98.38 185 SER A C 1
ATOM 1318 O O . SER A 1 185 ? 0.679 13.387 0.736 1.00 98.38 185 SER A O 1
ATOM 1320 N N . GLY A 1 186 ? 0.831 14.254 -1.325 1.00 97.00 186 GLY A N 1
ATOM 1321 C CA . GLY A 1 186 ? 2.286 14.399 -1.317 1.00 97.00 186 GLY A CA 1
ATOM 1322 C C . GLY A 1 186 ? 2.812 14.933 -2.645 1.00 97.00 186 GLY A C 1
ATOM 1323 O O . GLY A 1 186 ? 2.279 14.612 -3.703 1.00 97.00 186 GLY A O 1
ATOM 1324 N N . SER A 1 187 ? 3.835 15.790 -2.591 1.00 94.88 187 SER A N 1
ATOM 1325 C CA . SER A 1 187 ? 4.509 16.368 -3.770 1.00 94.88 187 SER A CA 1
ATOM 1326 C C . SER A 1 187 ? 3.571 16.941 -4.848 1.00 94.88 187 SER A C 1
ATOM 1328 O O . SER A 1 187 ? 3.852 16.834 -6.038 1.00 94.88 187 SER A O 1
ATOM 1330 N N . GLY A 1 188 ? 2.447 17.546 -4.446 1.00 96.44 188 GLY A N 1
ATOM 1331 C CA . GLY A 1 188 ? 1.466 18.139 -5.365 1.00 96.44 188 GLY A CA 1
ATOM 1332 C C . GLY A 1 188 ? 0.447 17.163 -5.967 1.00 96.44 188 GLY A C 1
ATOM 1333 O O . GLY A 1 188 ? -0.395 17.604 -6.743 1.00 96.44 188 GLY A O 1
ATOM 1334 N N . TYR A 1 189 ? 0.481 15.880 -5.591 1.00 98.12 189 TYR A N 1
ATOM 1335 C CA . TYR A 1 189 ? -0.533 14.877 -5.927 1.00 98.12 189 TYR A CA 1
ATOM 1336 C C . TYR A 1 189 ? -1.464 14.589 -4.744 1.00 98.12 189 TYR A C 1
ATOM 1338 O O . TYR A 1 189 ? -1.071 14.715 -3.581 1.00 98.12 189 TYR A O 1
ATOM 1346 N N . ALA A 1 190 ? -2.682 14.149 -5.056 1.00 98.50 190 ALA A N 1
ATOM 1347 C CA . ALA A 1 190 ? -3.678 13.647 -4.120 1.00 98.50 190 ALA A CA 1
ATOM 1348 C C . ALA A 1 190 ? -4.349 12.382 -4.682 1.00 98.50 190 ALA A C 1
ATOM 1350 O O . ALA A 1 190 ? -4.926 12.411 -5.771 1.00 98.50 190 ALA A O 1
ATOM 1351 N N . LEU A 1 191 ? -4.282 11.290 -3.920 1.00 98.69 191 LEU A N 1
ATOM 1352 C CA . LEU A 1 191 ? -4.914 10.003 -4.191 1.00 98.69 191 LEU A CA 1
ATOM 1353 C C . LEU A 1 191 ? -6.088 9.801 -3.227 1.00 98.69 191 LEU A C 1
ATOM 1355 O O . LEU A 1 191 ? -5.887 9.575 -2.035 1.00 98.69 191 LEU A O 1
ATOM 1359 N N . GLY A 1 192 ? -7.307 9.880 -3.744 1.00 98.69 192 GLY A N 1
ATOM 1360 C CA . GLY A 1 192 ? -8.535 9.548 -3.030 1.00 98.69 192 GLY A CA 1
ATOM 1361 C C . GLY A 1 192 ? -8.831 8.051 -3.093 1.00 98.69 192 GLY A C 1
ATOM 1362 O O . GLY A 1 192 ? -8.656 7.430 -4.142 1.00 98.69 192 GLY A O 1
ATOM 1363 N N . ILE A 1 193 ? -9.307 7.494 -1.983 1.00 98.69 193 ILE A N 1
ATOM 1364 C CA . ILE A 1 193 ? -9.772 6.112 -1.839 1.00 98.69 193 ILE A CA 1
ATOM 1365 C C . ILE A 1 193 ? -11.222 6.145 -1.363 1.00 98.69 193 ILE A C 1
ATOM 1367 O O . ILE A 1 193 ? -11.554 6.873 -0.425 1.00 98.69 193 ILE A O 1
ATOM 1371 N N . SER A 1 194 ? -12.079 5.348 -2.000 1.00 98.25 194 SER A N 1
ATOM 1372 C CA . SER A 1 194 ? -13.462 5.129 -1.578 1.00 98.25 194 SER A CA 1
ATOM 1373 C C . SER A 1 194 ? -13.845 3.674 -1.817 1.00 98.25 194 SER A C 1
ATOM 1375 O O . SER A 1 194 ? -14.197 3.280 -2.929 1.00 98.25 194 SER A O 1
ATOM 1377 N N . ALA A 1 195 ? -13.741 2.859 -0.772 1.00 97.88 195 ALA A N 1
ATOM 1378 C CA . ALA A 1 195 ? -13.942 1.420 -0.844 1.00 97.88 195 ALA A CA 1
ATOM 1379 C C . ALA A 1 195 ? -15.070 0.962 0.081 1.00 97.88 195 ALA A C 1
ATOM 1381 O O . ALA A 1 195 ? -15.185 1.431 1.212 1.00 97.88 195 ALA A O 1
ATOM 1382 N N . ALA A 1 196 ? -15.884 0.015 -0.384 1.00 96.81 196 ALA A N 1
ATOM 1383 C CA . ALA A 1 196 ? -16.757 -0.754 0.492 1.00 96.81 196 ALA A CA 1
ATOM 1384 C C . ALA A 1 196 ? -15.906 -1.771 1.260 1.00 96.81 196 ALA A C 1
ATOM 1386 O O . ALA A 1 196 ? -15.012 -2.393 0.679 1.00 96.81 196 ALA A O 1
ATOM 1387 N N . SER A 1 197 ? -16.189 -1.939 2.548 1.00 93.56 197 SER A N 1
ATOM 1388 C CA . SER A 1 197 ? -15.475 -2.881 3.412 1.00 93.56 197 SER A CA 1
ATOM 1389 C C . SER A 1 197 ? -16.362 -4.077 3.750 1.00 93.56 197 SER A C 1
ATOM 1391 O O . SER A 1 197 ? -17.587 -3.993 3.742 1.00 93.56 197 SER A O 1
ATOM 1393 N N . SER A 1 198 ? -15.737 -5.206 4.063 1.00 89.50 198 SER A N 1
ATOM 1394 C CA . SER A 1 198 ? -16.420 -6.429 4.479 1.00 89.50 198 SER A CA 1
ATOM 1395 C C . SER A 1 198 ? -15.893 -6.902 5.827 1.00 89.50 198 SER A C 1
ATOM 1397 O O . SER A 1 198 ? -14.701 -6.793 6.119 1.00 89.50 198 SER A O 1
ATOM 1399 N N . SER A 1 199 ? -16.760 -7.528 6.627 1.00 87.06 199 SER A N 1
ATOM 1400 C CA . SER A 1 199 ? -16.351 -8.216 7.858 1.00 87.06 199 SER A CA 1
ATOM 1401 C C . SER A 1 199 ? -15.383 -9.377 7.596 1.00 87.06 199 SER A C 1
ATOM 1403 O O . SER A 1 199 ? -14.734 -9.849 8.523 1.00 87.06 199 SER A O 1
ATOM 1405 N N . THR A 1 200 ? -15.268 -9.834 6.344 1.00 87.44 200 THR A N 1
ATOM 1406 C CA . THR A 1 200 ? -14.297 -10.851 5.907 1.00 87.44 200 THR A CA 1
ATOM 1407 C C . THR A 1 200 ? -12.870 -10.319 5.774 1.00 87.44 200 THR A C 1
ATOM 1409 O O . THR A 1 200 ? -12.001 -11.066 5.344 1.00 87.44 200 THR A O 1
ATOM 1412 N N . GLY A 1 201 ? -12.608 -9.053 6.115 1.00 89.62 201 GLY A N 1
ATOM 1413 C CA . GLY A 1 201 ? -11.251 -8.500 6.112 1.00 89.62 201 GLY A CA 1
ATOM 1414 C C . GLY A 1 201 ? -10.798 -7.923 4.780 1.00 89.62 201 GLY A C 1
ATOM 1415 O O . GLY A 1 201 ? -9.621 -7.618 4.639 1.00 89.62 201 GLY A O 1
ATOM 1416 N N . THR A 1 202 ? -11.706 -7.731 3.826 1.00 92.25 202 THR A N 1
ATOM 1417 C CA . THR A 1 202 ? -11.419 -7.141 2.514 1.00 92.25 202 THR A CA 1
ATOM 1418 C C . THR A 1 202 ? -12.045 -5.757 2.385 1.00 92.25 202 THR A C 1
ATOM 1420 O O . THR A 1 202 ? -13.058 -5.450 3.023 1.00 92.25 202 THR A O 1
ATOM 1423 N N . PHE A 1 203 ? -11.467 -4.927 1.524 1.00 95.56 203 PHE A N 1
ATOM 1424 C CA . PHE A 1 203 ? -12.124 -3.733 1.008 1.00 95.56 203 PHE A CA 1
ATOM 1425 C C . PHE A 1 203 ? -11.860 -3.580 -0.488 1.00 95.56 203 PHE A C 1
ATOM 1427 O O . PHE A 1 203 ? -10.797 -3.953 -0.986 1.00 95.56 203 PHE A O 1
ATOM 1434 N N . SER A 1 204 ? -12.831 -3.028 -1.208 1.00 96.31 204 SER A N 1
ATOM 1435 C CA . SER A 1 204 ? -12.713 -2.747 -2.640 1.00 96.31 204 SER A CA 1
ATOM 1436 C C . SER A 1 204 ? -13.640 -1.616 -3.066 1.00 96.31 204 SER A C 1
ATOM 1438 O O . SER A 1 204 ? -14.754 -1.497 -2.552 1.00 96.31 204 SER A O 1
ATOM 1440 N N . GLY A 1 205 ? -13.209 -0.806 -4.023 1.00 96.88 205 GLY A N 1
ATOM 1441 C CA . GLY A 1 205 ? -14.031 0.244 -4.608 1.00 96.88 205 GLY A CA 1
ATOM 1442 C C . GLY A 1 205 ? -13.236 1.101 -5.573 1.00 96.88 205 GLY A C 1
ATOM 1443 O O . GLY A 1 205 ? -12.461 0.580 -6.368 1.00 96.88 205 GLY A O 1
ATOM 1444 N N . SER A 1 206 ? -13.438 2.411 -5.518 1.00 97.50 206 SER A N 1
ATOM 1445 C CA . SER A 1 206 ? -12.832 3.354 -6.448 1.00 97.50 206 SER A CA 1
ATOM 1446 C C . SER A 1 206 ? -11.607 4.058 -5.867 1.00 97.50 206 SER A C 1
ATOM 1448 O O . SER A 1 206 ? -11.392 4.123 -4.650 1.00 97.50 206 SER A O 1
ATOM 1450 N N . SER A 1 207 ? -10.793 4.594 -6.768 1.00 98.31 207 SER A N 1
ATOM 1451 C CA . SER A 1 207 ? -9.710 5.525 -6.480 1.00 98.31 207 SER A CA 1
ATOM 1452 C C . SER A 1 207 ? -9.746 6.714 -7.438 1.00 98.31 207 SER A C 1
ATOM 1454 O O . SER A 1 207 ? -10.265 6.628 -8.554 1.00 98.31 207 SER A O 1
ATOM 1456 N N . SER A 1 208 ? -9.182 7.841 -7.015 1.00 98.31 208 SER A N 1
ATOM 1457 C CA . SER A 1 208 ? -9.062 9.043 -7.843 1.00 98.31 208 SER A CA 1
ATOM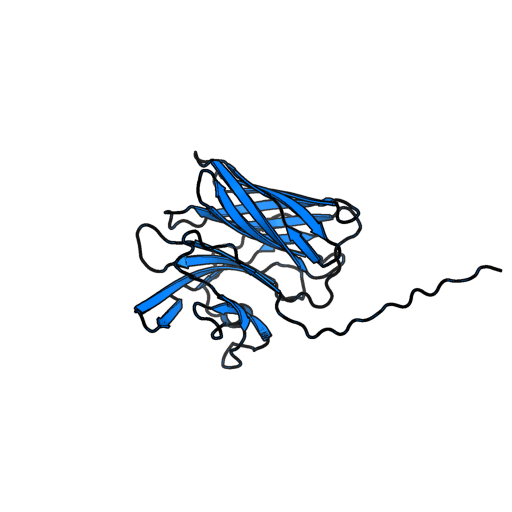 1458 C C . SER A 1 208 ? -7.710 9.707 -7.641 1.00 98.31 208 SER A C 1
ATOM 1460 O O . SER A 1 208 ? -7.337 9.981 -6.505 1.00 98.31 208 SER A O 1
ATOM 1462 N N . LEU A 1 209 ? -7.011 10.025 -8.722 1.00 98.38 209 LEU A N 1
ATOM 1463 C CA . LEU A 1 209 ? -5.783 10.805 -8.710 1.00 98.38 209 LEU A CA 1
ATOM 1464 C C . LEU A 1 209 ? -6.065 12.222 -9.208 1.00 98.38 209 LEU A C 1
ATOM 1466 O O . LEU A 1 209 ? -6.747 12.418 -10.214 1.00 98.38 209 LEU A O 1
ATOM 1470 N N . SER A 1 210 ? -5.492 13.209 -8.529 1.00 97.88 210 SER A N 1
ATOM 1471 C CA . SER A 1 210 ? -5.473 14.601 -8.977 1.00 97.88 210 SER A CA 1
ATOM 1472 C C . SER A 1 210 ? -4.169 15.294 -8.582 1.00 97.88 210 SER A C 1
ATOM 1474 O O . SER A 1 210 ? -3.497 14.861 -7.644 1.00 97.88 210 SER A O 1
ATOM 1476 N N . GLY A 1 211 ? -3.823 16.379 -9.276 1.00 96.56 211 GLY A N 1
ATOM 1477 C CA . GLY A 1 211 ? -2.682 17.238 -8.938 1.00 96.56 211 GLY A CA 1
ATOM 1478 C C . GLY A 1 211 ? -1.545 17.181 -9.960 1.00 96.56 211 GLY A C 1
ATOM 1479 O O . GLY A 1 211 ? -1.474 16.256 -10.758 1.00 96.56 211 GLY A O 1
ATOM 1480 N N . ASN A 1 212 ? -0.694 18.212 -10.000 1.00 94.38 212 ASN A N 1
ATOM 1481 C CA . ASN A 1 212 ? 0.368 18.395 -11.011 1.00 94.38 212 ASN A CA 1
ATOM 1482 C C . ASN A 1 212 ? -0.079 18.162 -12.474 1.00 94.38 212 ASN A C 1
ATOM 1484 O O . ASN A 1 212 ? 0.674 17.637 -13.289 1.00 94.38 212 ASN A O 1
ATOM 1488 N N . GLY A 1 213 ? -1.319 18.526 -12.813 1.00 92.88 213 GLY A N 1
ATOM 1489 C CA . GLY A 1 213 ? -1.892 18.292 -14.145 1.00 92.88 213 GLY A CA 1
ATOM 1490 C C . GLY A 1 213 ? -2.355 16.853 -14.409 1.00 92.88 213 GLY A C 1
ATOM 1491 O O . GLY A 1 213 ? -2.976 16.611 -15.439 1.00 92.88 213 GLY A O 1
ATOM 1492 N N . ALA A 1 214 ? -2.126 15.917 -13.482 1.00 94.19 214 ALA A N 1
ATOM 1493 C CA . ALA A 1 214 ? -2.706 14.582 -13.520 1.00 94.19 214 ALA A CA 1
ATOM 1494 C C . ALA A 1 214 ? -4.172 14.607 -13.069 1.00 94.19 214 ALA A C 1
ATOM 1496 O O . ALA A 1 214 ? -4.547 15.300 -12.115 1.00 94.19 214 ALA A O 1
ATOM 1497 N N . SER A 1 215 ? -4.998 13.812 -13.742 1.00 96.94 215 SER A N 1
ATOM 1498 C CA . SER A 1 215 ? -6.382 13.545 -13.366 1.00 96.94 215 SER A CA 1
ATOM 1499 C C . SER A 1 215 ? -6.757 12.153 -13.846 1.00 96.94 215 SER A C 1
ATOM 1501 O O . SER A 1 215 ? -6.735 11.883 -15.046 1.00 96.94 215 SER A O 1
ATOM 1503 N N . GLY A 1 216 ? -7.081 11.260 -12.917 1.00 96.06 216 GLY A N 1
ATOM 1504 C CA . GLY A 1 216 ? -7.450 9.892 -13.249 1.00 96.06 216 GLY A CA 1
ATOM 1505 C C . GLY A 1 216 ? -8.408 9.288 -12.238 1.00 96.06 216 GLY A C 1
ATOM 1506 O O . GLY A 1 216 ? -8.461 9.696 -11.079 1.00 96.06 216 GLY A O 1
ATOM 1507 N N . THR A 1 217 ? -9.163 8.291 -12.670 1.00 97.31 217 THR A N 1
ATOM 1508 C CA . THR A 1 217 ? -10.007 7.455 -11.814 1.00 97.31 217 THR A CA 1
ATOM 1509 C C . THR A 1 217 ? -9.610 6.002 -11.983 1.00 97.31 217 THR A C 1
ATOM 1511 O O . THR A 1 217 ? -8.982 5.624 -12.971 1.00 97.31 217 THR A O 1
ATOM 1514 N N . GLY A 1 218 ? -9.908 5.195 -10.976 1.00 95.62 218 GLY A N 1
ATOM 1515 C CA . GLY A 1 218 ? -9.422 3.833 -10.907 1.00 95.62 218 GLY A CA 1
ATOM 1516 C C . GLY A 1 218 ? -10.151 2.985 -9.884 1.00 95.62 218 GLY A C 1
ATOM 1517 O O . GLY A 1 218 ? -11.165 3.399 -9.315 1.00 95.62 218 GLY A O 1
ATOM 1518 N N . ASN A 1 219 ? -9.587 1.810 -9.644 1.00 95.62 219 ASN A N 1
ATOM 1519 C CA . ASN A 1 219 ? -10.056 0.858 -8.651 1.00 95.62 219 ASN A CA 1
ATOM 1520 C C . ASN A 1 219 ? -9.088 0.810 -7.471 1.00 95.62 219 ASN A C 1
ATOM 1522 O O . ASN A 1 219 ? -7.873 0.853 -7.656 1.00 95.62 219 ASN A O 1
ATOM 1526 N N . SER A 1 220 ? -9.624 0.649 -6.266 1.00 96.25 220 SER A N 1
ATOM 1527 C CA . SER A 1 220 ? -8.858 0.353 -5.058 1.00 96.25 220 SER A CA 1
ATOM 1528 C C . SER A 1 220 ? -9.263 -0.996 -4.480 1.00 96.25 220 SER A C 1
ATOM 1530 O O . SER A 1 220 ? -10.428 -1.394 -4.547 1.00 96.25 220 SER A O 1
ATOM 1532 N N . SER A 1 221 ? -8.303 -1.717 -3.909 1.00 95.56 221 SER A N 1
ATOM 1533 C CA . SER A 1 221 ? -8.560 -2.966 -3.191 1.00 95.56 221 SER A CA 1
ATOM 1534 C C . SER A 1 221 ? -7.511 -3.208 -2.114 1.00 95.56 221 SER A C 1
ATOM 1536 O O . SER A 1 221 ? -6.411 -2.661 -2.173 1.00 95.56 221 SER A O 1
ATOM 1538 N N . GLY A 1 222 ? -7.846 -4.000 -1.103 1.00 95.88 222 GLY A N 1
ATOM 1539 C CA . GLY A 1 222 ? -6.934 -4.278 -0.004 1.00 95.88 222 GLY A CA 1
ATOM 1540 C C . GLY A 1 222 ? -7.553 -5.128 1.090 1.00 95.88 222 GLY A C 1
ATOM 1541 O O . GLY A 1 222 ? -8.658 -5.661 0.950 1.00 95.88 222 GLY A O 1
ATOM 1542 N N . HIS A 1 223 ? -6.818 -5.238 2.191 1.00 94.88 223 HIS A N 1
ATOM 1543 C CA . HIS A 1 223 ? -7.207 -6.041 3.337 1.00 94.88 223 HIS A CA 1
ATOM 1544 C C . HIS A 1 223 ? -6.947 -5.356 4.676 1.00 94.88 223 HIS A C 1
ATOM 1546 O O . HIS A 1 223 ? -6.100 -4.466 4.794 1.00 94.88 223 HIS A O 1
ATOM 1552 N N . PHE A 1 224 ? -7.667 -5.835 5.688 1.00 95.38 224 PHE A N 1
ATOM 1553 C CA . PHE A 1 224 ? -7.426 -5.557 7.096 1.00 95.38 224 PHE A CA 1
ATOM 1554 C C . PHE A 1 224 ? -6.461 -6.584 7.689 1.00 95.38 224 PHE A C 1
ATOM 1556 O O . PHE A 1 224 ? -6.498 -7.768 7.363 1.00 95.38 224 PHE A O 1
ATOM 1563 N N . TYR A 1 225 ? -5.628 -6.117 8.611 1.00 94.69 225 TYR A N 1
ATOM 1564 C CA . TYR A 1 225 ? -4.636 -6.908 9.325 1.00 94.69 225 TYR A CA 1
ATOM 1565 C C . TYR A 1 225 ? -4.685 -6.560 10.810 1.00 94.69 225 TYR A C 1
ATOM 1567 O O . TYR A 1 225 ? -5.058 -5.445 11.183 1.00 94.69 225 TYR A O 1
ATOM 1575 N N . SER A 1 226 ? -4.258 -7.497 11.660 1.00 93.56 226 SER A N 1
ATOM 1576 C CA . SER A 1 226 ? -4.224 -7.306 13.115 1.00 93.56 226 SER A CA 1
ATOM 1577 C C . SER A 1 226 ? -5.589 -6.892 13.709 1.00 93.56 226 SER A C 1
ATOM 1579 O O . SER A 1 226 ? -6.633 -6.990 13.062 1.00 93.56 226 SER A O 1
ATOM 1581 N N . SER A 1 227 ? -5.624 -6.481 14.975 1.00 93.12 227 SER A N 1
ATOM 1582 C CA . SER A 1 227 ? -6.872 -6.154 15.677 1.00 93.12 227 SER A CA 1
ATOM 1583 C C . SER A 1 227 ? -6.692 -5.055 16.727 1.00 93.12 227 SER A C 1
ATOM 1585 O O . SER A 1 227 ? -5.576 -4.709 17.111 1.00 93.12 227 SER A O 1
ATOM 1587 N N . GLY A 1 228 ? -7.806 -4.484 17.195 1.00 90.12 228 GLY A N 1
ATOM 1588 C CA . GLY A 1 228 ? -7.805 -3.488 18.270 1.00 90.12 228 GLY A CA 1
ATOM 1589 C C . GLY A 1 228 ? -6.980 -2.243 17.933 1.00 90.12 228 GLY A C 1
ATOM 1590 O O . GLY A 1 228 ? -7.064 -1.714 16.828 1.00 90.12 228 GLY A O 1
ATOM 1591 N N . THR A 1 229 ? -6.166 -1.785 18.886 1.00 89.69 229 THR A N 1
ATOM 1592 C CA . THR A 1 229 ? -5.314 -0.590 18.736 1.00 89.69 229 THR A CA 1
ATOM 1593 C C . THR A 1 229 ? -4.160 -0.777 17.753 1.00 89.69 229 THR A C 1
ATOM 1595 O O . THR A 1 229 ? -3.500 0.193 17.408 1.00 89.69 229 THR A O 1
ATOM 1598 N N . THR A 1 230 ? -3.895 -2.009 17.315 1.00 93.19 230 THR A N 1
ATOM 1599 C CA . THR A 1 230 ? -2.903 -2.316 16.278 1.00 93.19 230 THR A CA 1
ATOM 1600 C C . THR A 1 230 ? -3.572 -2.699 14.964 1.00 93.19 230 THR A C 1
ATOM 1602 O O . THR A 1 230 ? -2.901 -3.225 14.086 1.00 93.19 230 THR A O 1
ATOM 1605 N N . SER A 1 231 ? -4.883 -2.468 14.804 1.00 95.38 231 SER A N 1
ATOM 1606 C CA . SER A 1 231 ? -5.562 -2.696 13.526 1.00 95.38 231 SER A CA 1
ATOM 1607 C C . SER A 1 231 ? -4.826 -1.959 12.409 1.00 95.38 231 SER A C 1
ATOM 1609 O O . SER A 1 231 ? -4.437 -0.801 12.556 1.00 95.38 231 SER A O 1
ATOM 1611 N N . ALA A 1 232 ? -4.645 -2.637 11.286 1.00 97.50 232 ALA A N 1
ATOM 1612 C CA . ALA A 1 232 ? -3.916 -2.133 10.142 1.00 97.50 232 ALA A CA 1
ATOM 1613 C C . ALA A 1 232 ? -4.660 -2.422 8.842 1.00 97.50 232 ALA A C 1
ATOM 1615 O O . ALA A 1 232 ? -5.523 -3.298 8.768 1.00 97.50 232 ALA A O 1
ATOM 1616 N N . ILE A 1 233 ? -4.284 -1.682 7.809 1.00 97.56 233 ILE A N 1
ATOM 1617 C CA . ILE A 1 233 ? -4.747 -1.864 6.438 1.00 97.56 233 ILE A CA 1
ATOM 1618 C C . ILE A 1 233 ? -3.552 -1.858 5.494 1.00 97.56 233 ILE A C 1
ATOM 1620 O O . ILE A 1 233 ? -2.565 -1.162 5.736 1.00 97.56 233 ILE A O 1
ATOM 1624 N N . ALA A 1 234 ? -3.657 -2.602 4.400 1.00 97.94 234 ALA A N 1
ATOM 1625 C CA . ALA A 1 234 ? -2.776 -2.448 3.250 1.00 97.94 234 ALA A CA 1
ATOM 1626 C C . ALA A 1 234 ? -3.530 -2.789 1.965 1.00 97.94 234 ALA A C 1
ATOM 1628 O O . ALA A 1 234 ? -4.379 -3.685 1.954 1.00 97.94 234 ALA A O 1
ATOM 1629 N N . GLY A 1 235 ? -3.232 -2.067 0.893 1.00 97.06 235 GLY A N 1
ATOM 1630 C CA . GLY A 1 235 ? -3.935 -2.194 -0.371 1.00 97.06 235 GLY A CA 1
ATOM 1631 C C . GLY A 1 235 ? -3.222 -1.503 -1.520 1.00 97.06 235 GLY A C 1
ATOM 1632 O O . GLY A 1 235 ? -2.109 -0.992 -1.385 1.00 97.06 235 GLY A O 1
ATOM 1633 N N . VAL A 1 236 ? -3.895 -1.506 -2.662 1.00 96.94 236 VAL A N 1
ATOM 1634 C CA . VAL A 1 236 ? -3.420 -0.930 -3.914 1.00 96.94 236 VAL A CA 1
ATOM 1635 C C . VAL A 1 236 ? -4.513 -0.097 -4.573 1.00 96.94 236 VAL A C 1
ATOM 1637 O O . VAL A 1 236 ? -5.706 -0.307 -4.335 1.00 96.94 236 VAL A O 1
ATOM 1640 N N . ALA A 1 237 ? -4.104 0.841 -5.419 1.00 96.50 237 ALA A N 1
ATOM 1641 C CA . ALA A 1 237 ? -4.981 1.570 -6.322 1.00 96.50 237 ALA A CA 1
ATOM 1642 C C . ALA A 1 237 ? -4.413 1.527 -7.744 1.00 96.50 237 ALA A C 1
ATOM 1644 O O . ALA A 1 237 ? -3.205 1.682 -7.917 1.00 96.50 237 ALA A O 1
ATOM 1645 N N . ASN A 1 238 ? -5.276 1.335 -8.741 1.00 92.38 238 ASN A N 1
ATOM 1646 C CA . ASN A 1 238 ? -4.904 1.271 -10.153 1.00 92.38 238 ASN A CA 1
ATOM 1647 C C . ASN A 1 238 ? -5.804 2.182 -10.989 1.00 92.38 238 ASN A C 1
ATOM 1649 O O . ASN A 1 238 ? -7.026 2.027 -10.960 1.00 92.38 238 ASN A O 1
ATOM 1653 N N . GLY A 1 239 ? -5.208 3.118 -11.722 1.00 93.00 239 GLY A N 1
ATOM 1654 C CA . GLY A 1 239 ? -5.904 4.014 -12.637 1.00 93.00 239 GLY A CA 1
ATOM 1655 C C . GLY A 1 239 ? -6.417 3.273 -13.868 1.00 93.00 239 GLY A C 1
ATOM 1656 O O . GLY A 1 239 ? -5.660 2.605 -14.558 1.00 93.00 239 GLY A O 1
ATOM 1657 N N . THR A 1 240 ? -7.704 3.422 -14.171 1.00 90.06 240 THR A N 1
ATOM 1658 C CA . THR A 1 240 ? -8.368 2.786 -15.321 1.00 90.06 240 THR A CA 1
ATOM 1659 C C . THR A 1 240 ? -8.884 3.797 -16.345 1.00 90.06 240 THR A C 1
ATOM 1661 O O . THR A 1 240 ? -9.359 3.413 -17.409 1.00 90.06 240 THR A O 1
ATOM 1664 N N . SER A 1 241 ? -8.858 5.092 -16.021 1.00 92.50 241 SER A N 1
ATOM 1665 C CA . SER A 1 241 ? -9.292 6.178 -16.902 1.00 92.50 241 SER A CA 1
ATOM 1666 C C . SER A 1 241 ? -8.550 7.473 -16.569 1.00 92.50 241 SER A C 1
ATOM 1668 O O . SER A 1 241 ? -8.344 7.786 -15.397 1.00 92.50 241 SER A O 1
ATOM 1670 N N . GLY A 1 242 ? -8.218 8.267 -17.590 1.00 93.06 242 GLY A N 1
ATOM 1671 C CA . GLY A 1 242 ? -7.446 9.505 -17.446 1.00 93.06 242 GLY A CA 1
ATOM 1672 C C . GLY A 1 242 ? -5.945 9.233 -17.347 1.00 93.06 242 GLY A C 1
ATOM 1673 O O . GLY A 1 242 ? -5.416 8.420 -18.098 1.00 93.06 242 GLY A O 1
ATOM 1674 N N . THR A 1 243 ? -5.248 9.922 -16.444 1.00 91.06 243 THR A N 1
ATOM 1675 C CA . THR A 1 243 ? -3.842 9.632 -16.140 1.00 91.06 243 THR A CA 1
ATOM 1676 C C . THR A 1 243 ? -3.710 8.209 -15.601 1.00 91.06 243 THR A C 1
ATOM 1678 O O . THR A 1 243 ? -4.324 7.889 -14.586 1.00 91.06 243 THR A O 1
ATOM 1681 N N . SER A 1 244 ? -2.885 7.382 -16.242 1.00 90.81 244 SER A N 1
ATOM 1682 C CA . SER A 1 244 ? -2.528 6.048 -15.754 1.00 90.81 244 SER A CA 1
ATOM 1683 C C . SER A 1 244 ? -1.617 6.150 -14.529 1.00 90.81 244 SER A C 1
ATOM 1685 O O . SER A 1 244 ? -0.606 6.858 -14.545 1.00 90.81 244 SER A O 1
ATOM 1687 N N . TYR A 1 245 ? -1.977 5.453 -13.453 1.00 92.88 245 TYR A N 1
ATOM 1688 C CA . TYR A 1 245 ? -1.215 5.435 -12.208 1.00 92.88 245 TYR A CA 1
ATOM 1689 C C . TYR A 1 245 ? -1.379 4.110 -11.481 1.00 92.88 245 TYR A C 1
ATOM 1691 O O . TYR A 1 245 ? -2.414 3.459 -11.593 1.00 92.88 245 TYR A O 1
ATOM 1699 N N . VAL A 1 246 ? -0.404 3.784 -10.642 1.00 93.69 246 VAL A N 1
ATOM 1700 C CA . VAL A 1 246 ? -0.526 2.732 -9.633 1.00 93.69 246 VAL A CA 1
ATOM 1701 C C . VAL A 1 246 ? -0.054 3.252 -8.290 1.00 93.69 246 VAL A C 1
ATOM 1703 O O . VAL A 1 246 ? 0.842 4.096 -8.198 1.00 93.69 246 VAL A O 1
ATOM 1706 N N . ALA A 1 247 ? -0.652 2.735 -7.227 1.00 96.38 247 ALA A N 1
ATOM 1707 C CA . ALA A 1 247 ? -0.216 3.020 -5.878 1.00 96.38 247 ALA A CA 1
ATOM 1708 C C . ALA A 1 247 ? -0.306 1.786 -4.989 1.00 96.38 247 ALA A C 1
ATOM 1710 O O . ALA A 1 247 ? -1.254 1.012 -5.091 1.00 96.38 247 ALA A O 1
ATOM 1711 N N . GLY A 1 248 ? 0.655 1.651 -4.081 1.00 97.44 248 GLY A N 1
ATOM 1712 C CA . GLY A 1 248 ? 0.564 0.777 -2.913 1.00 97.44 248 GLY A CA 1
ATOM 1713 C C . GLY A 1 248 ? 0.431 1.637 -1.663 1.00 97.44 248 GLY A C 1
ATOM 1714 O O . GLY A 1 248 ? 1.138 2.639 -1.532 1.00 97.44 248 GLY A O 1
ATOM 1715 N N . PHE A 1 249 ? -0.456 1.277 -0.740 1.00 98.38 249 PHE A N 1
ATOM 1716 C CA . PHE A 1 249 ? -0.673 2.026 0.498 1.00 98.38 249 PHE A CA 1
ATOM 1717 C C . PHE A 1 249 ? -0.903 1.112 1.696 1.00 98.38 249 PHE A C 1
ATOM 1719 O O . PHE A 1 249 ? -1.353 -0.024 1.561 1.00 98.38 249 PHE A O 1
ATOM 1726 N N . GLY A 1 250 ? -0.627 1.632 2.887 1.00 98.19 250 GLY A N 1
ATOM 1727 C CA . GLY A 1 250 ? -0.903 0.942 4.136 1.00 98.19 250 GLY A CA 1
ATOM 1728 C C . GLY A 1 250 ? -0.858 1.871 5.336 1.00 98.19 250 GLY A C 1
ATOM 1729 O O . GLY A 1 250 ? -0.232 2.933 5.313 1.00 98.19 250 GLY A O 1
ATOM 1730 N N . GLY A 1 251 ? -1.567 1.478 6.386 1.00 98.00 251 GLY A N 1
ATOM 1731 C CA . GLY A 1 251 ? -1.799 2.326 7.542 1.00 98.00 251 GLY A CA 1
ATOM 1732 C C . GLY A 1 251 ? -2.124 1.546 8.802 1.00 98.00 251 GLY A C 1
ATOM 1733 O O . GLY A 1 251 ? -2.425 0.353 8.758 1.00 98.00 251 GLY A O 1
ATOM 1734 N N . VAL A 1 252 ? -2.054 2.246 9.927 1.00 97.75 252 VAL A N 1
ATOM 1735 C CA . VAL A 1 252 ? -2.289 1.713 11.273 1.00 97.75 252 VAL A CA 1
ATOM 1736 C C . VAL A 1 252 ? -3.279 2.608 12.011 1.00 97.75 252 VAL A C 1
ATOM 1738 O O . VAL A 1 252 ? -3.273 3.828 11.830 1.00 97.75 252 VAL A O 1
ATOM 1741 N N . ALA A 1 253 ? -4.168 1.989 12.785 1.00 96.81 253 ALA A N 1
ATOM 1742 C CA . ALA A 1 253 ? -5.202 2.673 13.546 1.00 96.81 253 ALA A CA 1
ATOM 1743 C C . ALA A 1 253 ? -4.586 3.672 14.538 1.00 96.81 253 ALA A C 1
ATOM 1745 O O . ALA A 1 253 ? -3.591 3.348 15.188 1.00 96.81 253 ALA A O 1
ATOM 1746 N N . LYS A 1 254 ? -5.190 4.861 14.648 1.00 93.31 254 LYS A N 1
ATOM 1747 C CA . LYS A 1 254 ? -4.778 5.951 15.545 1.00 93.31 254 LYS A CA 1
ATOM 1748 C C . LYS A 1 254 ? -5.913 6.442 16.440 1.00 93.31 254 LYS A C 1
ATOM 1750 O O . LYS A 1 254 ? -7.088 6.330 16.018 1.00 93.31 254 LYS A O 1
#

Radius of gyration: 18.22 Å; chains: 1; bounding box: 54×41×60 Å

Foldseek 3Di:
DDDDDDDDDPPPPDDWWKDKFKACKLDVVAQQKDWTFALDPDDLFHGRATFMARDPSHTGHPNSCQVVWDQPDWDDWPNDTWTKTKDFQRWDQDPPGIWGKIWIKTFAPDDPKTKMKTKIWTHDDLWIIIMIIIIITQVAFFDDQAKWKWFKKKWKDFTSDPDIWIWTWIWIQHHRQAWTWDWTDTPFKIKTDTWRGDRVFKTKDKIWIDGPPFTFIWIKIWGWHHDDQFIKIWIKTFTDGTTGMIMTMMTGTD